Protein AF-A0A158QQL9-F1 (afdb_monomer)

Sequence (243 aa):
MLSELFSNLEIDETESNKERGQQCTPDNYSAEIHSVGWFLNKTLSIDRKADEDRELVSYKAAYFNYHEDYRKAVDEYTTLFLEYKHSRTHTVAAIDSLVRCALKIPDFPADKLFSYLHEYEQCALDYGDQLQYLSLKKDVYSKLCLPDASQIFIDTVCLLCASVDLPEHWLAFGQRPSLIVGENFHIGYMMRTALLLERHSKYAHGFVSRVLNRKLMDLRKRLAELGSLERVRLQICYLRFTD

Mean predicted aligned error: 11.56 Å

Foldseek 3Di:
DVVVVCPPPPPPCVVVPPPPPPDQDPVNDDDDDDDVCNLVPDDDDPPDDLVVVLVSLVVQLVVCLVVVVLVSSLVSLVCSQPVGDDDLVVNLVSLLSNLVSQLSPLPRDLVVNVVSLVVLVVSDDDPVSVLSSLVSLLSSLLNDDDPCSLVSNVVSLVVNCVSPVALVSLCSCVSRPPNDDDLVSVLVSLVSSLVRLVVVLVVDDDPVNVVSVVVNVVSVVVSVVSDVPVVSVVVVVVVVPPD

Nearest PDB structures (foldseek):
  5cwj-assembly1_A  TM=2.738E-01  e=4.420E-02  synthetic construct
  4fsc-assembly2_B  TM=3.508E-01  e=2.678E-01  Bacillus thuringiensis Bt407
  4d18-assembly2_J  TM=5.594E-01  e=3.559E+00  Homo sapiens
  3fp3-assembly1_A  TM=4.107E-01  e=2.697E+00  Saccharomyces cerevisiae
  8cmk-assembly1_B  TM=2.932E-01  e=5.149E+00  Homo sapiens

pLDDT: mean 83.04, std 16.39, range [35.59, 97.44]

Solvent-accessible surface area (backbone atoms only — not comparable to full-atom values): 14256 Å² total; per-residue (Å²): 124,71,66,72,75,55,67,78,67,65,79,72,70,79,66,67,80,53,82,74,71,81,78,79,46,78,93,74,60,72,83,85,86,70,61,91,69,58,71,71,78,57,70,84,52,94,88,54,58,70,67,60,49,49,50,51,36,52,52,47,16,51,50,27,47,74,68,68,39,38,68,63,13,33,53,32,29,46,48,49,59,73,75,46,93,61,57,66,70,53,46,49,53,37,47,52,53,29,52,62,39,41,70,72,42,92,83,55,62,65,69,58,52,50,53,49,52,52,58,42,58,76,62,43,84,49,74,66,45,46,52,53,49,41,54,50,51,31,57,53,30,44,73,50,92,50,93,61,24,63,57,55,24,50,54,36,37,51,50,43,36,74,76,49,81,43,42,70,40,40,52,45,70,73,66,27,87,85,63,88,71,58,69,70,55,59,51,47,36,54,49,53,24,44,55,43,35,54,56,52,33,76,76,40,62,74,70,59,20,55,54,37,50,51,55,41,51,55,50,51,51,55,47,51,76,77,34,71,69,71,66,58,58,58,52,58,56,56,69,68,72,76,122

Radius of gyration: 25.06 Å; Cα contacts (8 Å, |Δi|>4): 169; chains: 1; bounding box: 48×66×67 Å

Secondary structure (DSSP, 8-state):
--HHHHTT----GGGGGS---PPPPGGG-----PPTTGGGG-PPPTTS-HHHHHHHHHHHHHHHHHTT-HHHHHHHHHHHHHHS---HHHHHHHHHHHHHHHTTSTT--HHHHHHHHHHHHHH--SHHHHHHHHHHHHHHHHH---TTHHHHHHHHHHHHHHHS--HHHHHHGGG-TT----HHHHHHHHHHHHHHHHHHHHH--HHHHHHHHHHHHHHHHHHHHHS-THHHHHHHHHTTS--

Structure (mmCIF, N/CA/C/O backbone):
data_AF-A0A158QQL9-F1
#
_entry.id   AF-A0A158QQL9-F1
#
loop_
_atom_site.group_PDB
_atom_site.id
_atom_site.type_symbol
_atom_site.label_atom_id
_atom_site.label_alt_id
_atom_site.label_comp_id
_atom_site.label_asym_id
_atom_site.label_entity_id
_atom_site.label_seq_id
_atom_site.pdbx_PDB_ins_code
_atom_site.Cartn_x
_atom_site.Cartn_y
_atom_site.Cartn_z
_atom_site.occupancy
_atom_site.B_iso_or_equiv
_atom_site.auth_seq_id
_atom_site.auth_comp_id
_atom_site.auth_asym_id
_atom_site.auth_atom_id
_atom_site.pdbx_PDB_model_num
ATOM 1 N N . MET A 1 1 ? 12.122 49.729 -4.725 1.00 50.19 1 MET A N 1
ATOM 2 C CA . MET A 1 1 ? 12.692 48.638 -3.902 1.00 50.19 1 MET A CA 1
ATOM 3 C C . MET A 1 1 ? 12.230 47.236 -4.295 1.00 50.19 1 MET A C 1
ATOM 5 O O . MET A 1 1 ? 12.986 46.318 -4.043 1.00 50.19 1 MET A O 1
ATOM 9 N N . LEU A 1 2 ? 11.062 47.026 -4.927 1.00 47.31 2 LEU A N 1
ATOM 10 C CA . LEU A 1 2 ? 10.759 45.729 -5.571 1.00 47.31 2 LEU A CA 1
ATOM 11 C C . LEU A 1 2 ? 11.257 45.649 -7.026 1.00 47.31 2 LEU A C 1
ATOM 13 O O . LEU A 1 2 ? 11.510 44.562 -7.515 1.00 47.31 2 LEU A O 1
ATOM 17 N N . SER A 1 3 ? 11.453 46.785 -7.702 1.00 53.31 3 SER A N 1
ATOM 18 C CA . SER A 1 3 ? 11.931 46.849 -9.093 1.00 53.31 3 SER A CA 1
ATOM 19 C C . SER A 1 3 ? 13.379 46.375 -9.289 1.00 53.31 3 SER A C 1
ATOM 21 O O . SER A 1 3 ? 13.691 45.818 -10.331 1.00 53.31 3 SER A O 1
ATOM 23 N N . GLU A 1 4 ? 14.248 46.551 -8.289 1.00 53.84 4 GLU A N 1
ATOM 24 C CA . GLU A 1 4 ? 15.655 46.103 -8.325 1.00 53.84 4 GLU A CA 1
ATOM 25 C C . GLU A 1 4 ? 15.809 44.593 -8.080 1.00 53.84 4 GLU A C 1
ATOM 27 O O . GLU A 1 4 ? 16.823 44.002 -8.428 1.00 53.84 4 GLU A O 1
ATOM 32 N N . LEU A 1 5 ? 14.792 43.939 -7.506 1.00 54.59 5 LEU A N 1
ATOM 33 C CA . LEU A 1 5 ? 14.790 42.487 -7.297 1.00 54.59 5 LEU A CA 1
ATOM 34 C C . LEU A 1 5 ? 14.507 41.713 -8.594 1.00 54.59 5 LEU A C 1
ATOM 36 O O . LEU A 1 5 ? 14.888 40.552 -8.705 1.00 54.59 5 LEU A O 1
ATOM 40 N N . PHE A 1 6 ? 13.873 42.361 -9.578 1.00 57.50 6 PHE A N 1
ATOM 41 C CA . PHE A 1 6 ? 13.550 41.775 -10.882 1.00 57.50 6 PHE A CA 1
ATOM 42 C C . PHE A 1 6 ? 14.442 42.285 -12.022 1.00 57.50 6 PHE A C 1
ATOM 44 O O . PHE A 1 6 ? 14.357 41.755 -13.124 1.00 57.50 6 PHE A O 1
ATOM 51 N N . SER A 1 7 ? 15.320 43.266 -11.783 1.00 52.59 7 SER A N 1
ATOM 52 C CA . SER A 1 7 ? 16.216 43.803 -12.821 1.00 52.59 7 SER A CA 1
ATOM 53 C C . SER A 1 7 ? 17.317 42.830 -13.251 1.00 52.59 7 SER A C 1
ATOM 55 O O . SER A 1 7 ? 17.912 43.028 -14.298 1.00 52.59 7 SER A O 1
ATOM 57 N N . ASN A 1 8 ? 17.566 41.776 -12.467 1.00 51.19 8 ASN A N 1
ATOM 58 C CA . ASN A 1 8 ? 18.548 40.730 -12.779 1.00 51.19 8 ASN A CA 1
ATOM 59 C C . ASN A 1 8 ? 17.906 39.449 -13.337 1.00 51.19 8 ASN A C 1
ATOM 61 O O . ASN A 1 8 ? 18.587 38.441 -13.501 1.00 51.19 8 ASN A O 1
ATOM 65 N N . LEU A 1 9 ? 16.599 39.470 -13.614 1.00 49.41 9 LEU A N 1
ATOM 66 C CA . LEU A 1 9 ? 15.913 38.439 -14.393 1.00 49.41 9 LEU A CA 1
ATOM 67 C C . LEU A 1 9 ? 15.865 38.875 -15.862 1.00 49.41 9 LEU A C 1
ATOM 69 O O . LEU A 1 9 ? 14.806 38.900 -16.486 1.00 49.41 9 LEU A O 1
ATOM 73 N N . GLU A 1 10 ? 17.017 39.255 -16.412 1.00 52.44 10 GLU A N 1
ATOM 74 C CA . GLU A 1 10 ? 17.166 39.279 -17.861 1.00 52.44 10 GLU A CA 1
ATOM 75 C C . GLU A 1 10 ? 17.168 37.823 -18.322 1.00 52.44 10 GLU A C 1
ATOM 77 O O . GLU A 1 10 ? 18.015 37.019 -17.933 1.00 52.44 10 GLU A O 1
ATOM 82 N N . ILE A 1 11 ? 16.144 37.462 -19.094 1.00 56.59 11 ILE A N 1
ATOM 83 C CA . ILE A 1 11 ? 16.135 36.204 -19.828 1.00 56.59 11 ILE A CA 1
ATOM 84 C C . ILE A 1 11 ? 17.307 36.308 -20.795 1.00 56.59 11 ILE A C 1
ATOM 86 O O . ILE A 1 11 ? 17.265 37.106 -21.727 1.00 56.59 11 ILE A O 1
ATOM 90 N N . ASP A 1 12 ? 18.362 35.546 -20.531 1.00 46.94 12 ASP A N 1
ATOM 91 C CA . ASP A 1 12 ? 19.539 35.489 -21.381 1.00 46.94 12 ASP A CA 1
ATOM 92 C C . ASP A 1 12 ? 19.114 34.940 -22.757 1.00 46.94 12 ASP A C 1
ATOM 94 O O . ASP A 1 12 ? 18.943 33.736 -22.961 1.00 46.94 12 ASP A O 1
ATOM 98 N N . GLU A 1 13 ? 18.859 35.839 -23.713 1.00 51.34 13 GLU A N 1
ATOM 99 C CA . GLU A 1 13 ? 18.450 35.506 -25.085 1.00 51.34 13 GLU A CA 1
ATOM 100 C C . GLU A 1 13 ? 19.569 34.793 -25.876 1.00 51.34 13 GLU A C 1
ATOM 102 O O . GLU A 1 13 ? 19.410 34.480 -27.060 1.00 51.34 13 GLU A O 1
ATOM 107 N N . THR A 1 14 ? 20.699 34.477 -25.237 1.00 46.94 14 THR A N 1
ATOM 108 C CA . THR A 1 14 ? 21.795 33.701 -25.827 1.00 46.94 14 THR A CA 1
ATOM 109 C C . THR A 1 14 ? 21.489 32.202 -25.972 1.00 46.94 14 THR A C 1
ATOM 111 O O . THR A 1 14 ? 22.188 31.513 -26.717 1.00 46.94 14 THR A O 1
ATOM 114 N N . GLU A 1 15 ? 20.386 31.685 -25.410 1.00 46.47 15 GLU A N 1
ATOM 115 C CA . GLU A 1 15 ? 19.857 30.347 -25.753 1.00 46.47 15 GLU A CA 1
ATOM 116 C C . GLU A 1 15 ? 19.088 30.298 -27.097 1.00 46.47 15 GLU A C 1
ATOM 118 O O . GLU A 1 15 ? 18.515 29.268 -27.459 1.00 46.47 15 GLU A O 1
ATOM 123 N N . SER A 1 16 ? 19.087 31.379 -27.885 1.00 47.59 16 SER A N 1
ATOM 124 C CA . SER A 1 16 ? 18.408 31.457 -29.192 1.00 47.59 16 SER A CA 1
ATOM 125 C C . SER A 1 16 ? 19.010 30.584 -30.308 1.00 47.59 16 SER A C 1
ATOM 127 O O . SER A 1 16 ? 18.403 30.469 -31.370 1.00 47.59 16 SER A O 1
ATOM 129 N N . ASN A 1 17 ? 20.144 29.913 -30.073 1.00 47.78 17 ASN A N 1
ATOM 130 C CA . ASN A 1 17 ? 20.783 29.016 -31.050 1.00 47.78 17 ASN A CA 1
ATOM 131 C C . ASN A 1 17 ? 20.368 27.538 -30.949 1.00 47.78 17 ASN A C 1
ATOM 133 O O . ASN A 1 17 ? 20.849 26.716 -31.729 1.00 47.78 17 ASN A O 1
ATOM 137 N N . LYS A 1 18 ? 19.475 27.164 -30.027 1.00 52.19 18 LYS A N 1
ATOM 138 C CA . LYS A 1 18 ? 18.748 25.895 -30.165 1.00 52.19 18 LYS A CA 1
ATOM 139 C C . LYS A 1 18 ? 17.603 26.173 -31.128 1.00 52.19 18 LYS A C 1
ATOM 141 O O . LYS A 1 18 ? 16.783 27.034 -30.818 1.00 52.19 18 LYS A O 1
ATOM 146 N N . GLU A 1 19 ? 17.556 25.494 -32.277 1.00 54.12 19 GLU A N 1
ATOM 147 C CA . GLU A 1 19 ? 16.394 25.531 -33.174 1.00 54.12 19 GLU A CA 1
ATOM 148 C C . GLU A 1 19 ? 15.129 25.400 -32.319 1.00 54.12 19 GLU A C 1
ATOM 150 O O . GLU A 1 19 ? 14.846 24.339 -31.756 1.00 54.12 19 GLU A O 1
ATOM 155 N N . ARG A 1 20 ? 14.399 26.508 -32.134 1.00 55.31 20 ARG A N 1
ATOM 156 C CA . ARG A 1 20 ? 13.097 26.466 -31.477 1.00 55.31 20 ARG A CA 1
ATOM 157 C C . ARG A 1 20 ? 12.249 25.584 -32.373 1.00 55.31 20 ARG A C 1
ATOM 159 O O . ARG A 1 20 ? 11.923 25.996 -33.485 1.00 55.31 20 ARG A O 1
ATOM 166 N N . GLY A 1 21 ? 11.959 24.368 -31.908 1.00 58.62 21 GLY A N 1
ATOM 167 C CA . GLY A 1 21 ? 11.100 23.437 -32.627 1.00 58.62 21 GLY A CA 1
ATOM 168 C C . GLY A 1 21 ? 9.866 24.186 -33.120 1.00 58.62 21 GLY A C 1
ATOM 169 O O . GLY A 1 21 ? 9.279 24.967 -32.366 1.00 58.62 21 GLY A O 1
ATOM 170 N N . GLN A 1 22 ? 9.538 24.022 -34.403 1.00 68.31 22 GLN A N 1
ATOM 171 C CA . GLN A 1 22 ? 8.379 24.674 -35.004 1.00 68.31 22 GLN A CA 1
ATOM 172 C C . GLN A 1 22 ? 7.159 24.432 -34.114 1.00 68.31 22 GLN A C 1
ATOM 174 O O . GLN A 1 22 ? 6.793 23.288 -33.841 1.00 68.31 22 GLN A O 1
ATOM 179 N N . GLN A 1 23 ? 6.550 25.515 -33.630 1.00 68.50 23 GLN A N 1
ATOM 180 C CA . GLN A 1 23 ? 5.314 25.408 -32.871 1.00 68.50 23 GLN A CA 1
ATOM 181 C C . GLN A 1 23 ? 4.242 24.828 -33.794 1.00 68.50 23 GLN A C 1
ATOM 183 O O . GLN A 1 23 ? 3.933 25.395 -34.842 1.00 68.50 23 GLN A O 1
ATOM 188 N N . CYS A 1 24 ? 3.712 23.667 -33.414 1.00 74.44 24 CYS A N 1
ATOM 189 C CA . CYS A 1 24 ? 2.638 23.011 -34.140 1.00 74.44 24 CYS A CA 1
ATOM 190 C C . CYS A 1 24 ? 1.389 23.902 -34.091 1.00 74.44 24 CYS A C 1
ATOM 192 O O . CYS A 1 24 ? 0.902 24.234 -33.008 1.00 74.44 24 CYS A O 1
ATOM 194 N N . THR A 1 25 ? 0.887 24.326 -35.251 1.00 82.44 25 THR A N 1
ATOM 195 C CA . THR A 1 25 ? -0.413 24.998 -35.339 1.00 82.44 25 THR A CA 1
ATOM 196 C C . THR A 1 25 ? -1.526 23.955 -35.207 1.00 82.44 25 THR A C 1
ATOM 198 O O . THR A 1 25 ? -1.321 22.807 -35.605 1.00 82.44 25 THR A O 1
ATOM 201 N N . PRO A 1 26 ? -2.718 24.315 -34.693 1.00 76.25 26 PRO A N 1
ATOM 202 C CA . PRO A 1 26 ? -3.842 23.380 -34.606 1.00 76.25 26 PRO A CA 1
ATOM 203 C C . PRO A 1 26 ? -4.164 22.691 -35.940 1.00 76.25 26 PRO A C 1
ATOM 205 O O . PRO A 1 26 ? -4.468 21.504 -35.950 1.00 76.25 26 PRO A O 1
ATOM 208 N N . ASP A 1 27 ? -4.010 23.406 -37.058 1.00 82.56 27 ASP A N 1
ATOM 209 C CA . ASP A 1 27 ? -4.248 22.885 -38.411 1.00 82.56 27 ASP A CA 1
ATOM 210 C C . ASP A 1 27 ? -3.191 21.862 -38.869 1.00 82.56 27 ASP A C 1
ATOM 212 O O . ASP A 1 27 ? -3.466 21.024 -39.726 1.00 82.56 27 ASP A O 1
ATOM 216 N N . ASN A 1 28 ? -1.990 21.908 -38.283 1.00 79.88 28 ASN A N 1
ATOM 217 C CA . ASN A 1 28 ? -0.893 20.977 -38.557 1.00 79.88 28 ASN A CA 1
ATOM 218 C C . ASN A 1 28 ? -0.837 19.825 -37.538 1.00 79.88 28 ASN A C 1
ATOM 220 O O . ASN A 1 28 ? -0.017 18.916 -37.678 1.00 79.88 28 ASN A O 1
ATOM 224 N N . TYR A 1 29 ? -1.691 19.850 -36.511 1.00 77.81 29 TYR A N 1
ATOM 225 C CA . TYR A 1 29 ? -1.761 18.805 -35.502 1.00 77.81 29 TYR A CA 1
ATOM 226 C C . TYR A 1 29 ? -2.686 17.677 -35.963 1.00 77.81 29 TYR A C 1
ATOM 228 O O . TYR A 1 29 ? -3.908 17.812 -35.980 1.00 77.81 29 TYR A O 1
ATOM 236 N N . SER A 1 30 ? -2.102 16.521 -36.268 1.00 76.56 30 SER A N 1
ATOM 237 C CA . SER A 1 30 ? -2.836 15.260 -36.346 1.00 76.56 30 SER A CA 1
ATOM 238 C C . SER A 1 30 ? -2.455 14.409 -35.146 1.00 76.56 30 SER A C 1
ATOM 240 O O . SER A 1 30 ? -1.289 14.050 -34.989 1.00 76.56 30 SER A O 1
ATOM 242 N N . ALA A 1 31 ? -3.431 14.061 -34.307 1.00 74.25 31 ALA A N 1
ATOM 243 C CA . ALA A 1 31 ? -3.199 13.094 -33.244 1.00 74.25 31 ALA A CA 1
ATOM 244 C C . ALA A 1 31 ? -2.839 11.739 -33.868 1.00 74.25 31 ALA A C 1
ATOM 246 O O . ALA A 1 31 ? -3.563 11.232 -34.728 1.00 74.25 31 ALA A O 1
ATOM 247 N N . GLU A 1 32 ? -1.7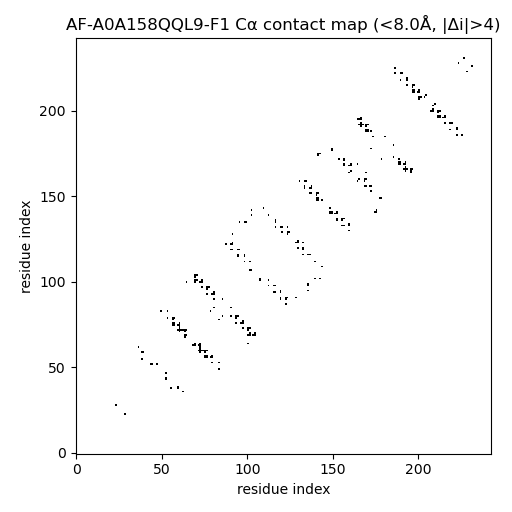35 11.136 -33.433 1.00 74.31 32 GLU A N 1
ATOM 248 C CA . GLU A 1 32 ? -1.465 9.744 -33.770 1.00 74.31 32 GLU A CA 1
ATOM 249 C C . GLU A 1 32 ? -2.487 8.859 -33.047 1.00 74.31 32 GLU A C 1
ATOM 251 O O . GLU A 1 32 ? -2.473 8.724 -31.820 1.00 74.31 32 GLU A O 1
ATOM 256 N N . ILE A 1 33 ? -3.413 8.279 -33.811 1.00 73.19 33 ILE A N 1
ATOM 257 C CA . ILE A 1 33 ? -4.415 7.360 -33.278 1.00 73.19 33 ILE A CA 1
ATOM 258 C C . ILE A 1 33 ? -3.777 5.981 -33.189 1.00 73.19 33 ILE A C 1
ATOM 260 O O . ILE A 1 33 ? -3.668 5.257 -34.178 1.00 73.19 33 ILE A O 1
ATOM 264 N N . HIS A 1 34 ? -3.371 5.614 -31.982 1.00 74.12 34 HIS A N 1
ATOM 265 C CA . HIS A 1 34 ? -2.864 4.282 -31.693 1.00 74.12 34 HIS A CA 1
ATOM 266 C C . HIS A 1 34 ? -3.966 3.377 -31.134 1.00 74.12 34 HIS A C 1
ATOM 268 O O . HIS A 1 34 ? -4.888 3.837 -30.457 1.00 74.12 34 HIS A O 1
ATOM 274 N N . SER A 1 35 ? -3.869 2.069 -31.383 1.00 79.75 35 SER A N 1
ATOM 275 C CA . SER A 1 35 ? -4.738 1.085 -30.730 1.00 79.75 35 SER A CA 1
ATOM 276 C C . SER A 1 35 ? -4.438 0.988 -29.227 1.00 79.75 35 SER A C 1
ATOM 278 O O . SER A 1 35 ? -3.339 1.301 -28.762 1.00 79.75 35 SER A O 1
ATOM 280 N N . VAL A 1 36 ? -5.412 0.532 -28.434 1.00 80.50 36 VAL A N 1
ATOM 281 C CA . VAL A 1 36 ? -5.185 0.255 -27.005 1.00 80.50 36 VAL A CA 1
ATOM 282 C C . VAL A 1 36 ? -4.047 -0.761 -26.864 1.00 80.50 36 VAL A C 1
ATOM 284 O O . VAL A 1 36 ? -4.050 -1.794 -27.530 1.00 80.50 36 VAL A O 1
ATOM 287 N N . GLY A 1 37 ? -3.058 -0.450 -26.021 1.00 79.88 37 GLY A N 1
ATOM 288 C CA . GLY A 1 37 ? -1.893 -1.314 -25.807 1.00 79.88 37 GLY A CA 1
ATOM 289 C C . GLY A 1 37 ? -0.862 -1.309 -26.945 1.00 79.88 37 GLY A C 1
ATOM 290 O O . GLY A 1 37 ? 0.017 -2.166 -26.959 1.00 79.88 37 GLY A O 1
ATOM 291 N N . TRP A 1 38 ? -0.911 -0.355 -27.884 1.00 83.06 38 TRP A N 1
ATOM 292 C CA . TRP A 1 38 ? 0.057 -0.242 -28.992 1.00 83.06 38 TRP A CA 1
ATOM 293 C C . TRP A 1 38 ? 1.533 -0.289 -28.553 1.00 83.06 38 TRP A C 1
ATOM 295 O O . TRP A 1 38 ? 2.392 -0.805 -29.268 1.00 83.06 38 TRP A O 1
ATOM 305 N N . PHE A 1 39 ? 1.832 0.225 -27.359 1.00 85.31 39 PHE A N 1
ATOM 306 C CA . PHE A 1 39 ? 3.175 0.300 -26.788 1.00 85.31 39 PHE A CA 1
ATOM 307 C C . PHE A 1 39 ? 3.684 -1.036 -26.222 1.00 85.31 39 PHE A C 1
ATOM 309 O O . PHE A 1 39 ? 4.882 -1.169 -25.979 1.00 85.31 39 PHE A O 1
ATOM 316 N N . LEU A 1 40 ? 2.824 -2.045 -26.042 1.00 84.88 40 LEU A N 1
ATOM 317 C CA . LEU A 1 40 ? 3.227 -3.359 -25.523 1.00 84.88 40 LEU A CA 1
ATOM 318 C C . LEU A 1 40 ? 4.226 -4.050 -26.460 1.00 84.88 40 LEU A C 1
ATOM 320 O O . LEU A 1 40 ? 5.218 -4.613 -26.005 1.00 84.88 40 LEU A O 1
ATOM 324 N N . ASN A 1 41 ? 4.000 -3.920 -27.770 1.00 79.56 41 ASN A N 1
ATOM 325 C CA . ASN A 1 41 ? 4.826 -4.529 -28.813 1.00 79.56 41 ASN A CA 1
ATOM 326 C C . ASN A 1 41 ? 6.042 -3.677 -29.200 1.00 79.56 41 ASN A C 1
ATOM 328 O O . ASN A 1 41 ? 6.820 -4.081 -30.062 1.00 79.56 41 ASN A O 1
ATOM 332 N N . LYS A 1 42 ? 6.218 -2.490 -28.601 1.00 78.06 42 LYS A N 1
ATOM 333 C CA . LYS A 1 42 ? 7.425 -1.696 -28.831 1.00 78.06 42 LYS A CA 1
ATOM 334 C C . LYS A 1 42 ? 8.610 -2.397 -28.175 1.00 78.06 42 LYS A C 1
ATOM 336 O O . LYS A 1 42 ? 8.680 -2.507 -26.947 1.00 78.06 42 LYS A O 1
ATOM 341 N N . THR A 1 43 ? 9.537 -2.843 -29.015 1.00 66.69 43 THR A N 1
ATOM 342 C CA . THR A 1 43 ? 10.855 -3.317 -28.602 1.00 66.69 43 THR A CA 1
ATOM 343 C C . THR A 1 43 ? 11.655 -2.150 -28.031 1.00 66.69 43 THR A C 1
ATOM 345 O O . THR A 1 43 ? 11.574 -1.024 -28.538 1.00 66.69 43 THR A O 1
ATOM 348 N N . LEU A 1 44 ? 12.404 -2.425 -26.964 1.00 65.94 44 LEU A N 1
ATOM 349 C CA . LEU A 1 44 ? 13.425 -1.521 -26.444 1.00 65.94 44 LEU A CA 1
ATOM 350 C C . LEU A 1 44 ? 14.473 -1.366 -27.552 1.00 65.94 44 LEU A C 1
ATOM 352 O O . LEU A 1 44 ? 14.951 -2.360 -28.101 1.00 65.94 44 LEU A O 1
ATOM 356 N N . SER A 1 45 ? 14.709 -0.134 -27.987 1.00 58.09 45 SER A N 1
ATOM 357 C CA . SER A 1 45 ? 15.548 0.148 -29.153 1.00 58.09 45 SER A CA 1
ATOM 358 C C . SER A 1 45 ? 16.931 0.550 -28.668 1.00 58.09 45 SER A C 1
ATOM 360 O O . SER A 1 45 ? 17.032 1.404 -27.797 1.00 58.09 45 SER A O 1
ATOM 362 N N . ILE A 1 46 ? 17.982 0.017 -29.295 1.00 58.22 46 ILE A N 1
ATOM 363 C CA . ILE A 1 46 ? 19.385 0.347 -28.984 1.00 58.22 46 ILE A CA 1
ATOM 364 C C . ILE A 1 46 ? 19.649 1.866 -29.085 1.00 58.22 46 ILE A C 1
ATOM 366 O O . ILE A 1 46 ? 20.493 2.389 -28.364 1.00 58.22 46 ILE A O 1
ATOM 370 N N . ASP A 1 47 ? 18.878 2.577 -29.915 1.00 59.78 47 ASP A N 1
ATOM 371 C CA . ASP A 1 47 ? 19.019 4.019 -30.154 1.00 59.78 47 ASP A CA 1
ATOM 372 C C . ASP A 1 47 ? 18.178 4.908 -29.213 1.00 59.78 47 ASP A C 1
ATOM 374 O O . ASP A 1 47 ? 18.217 6.136 -29.332 1.00 59.78 47 ASP A O 1
ATOM 378 N N . ARG A 1 48 ? 17.390 4.336 -28.287 1.00 61.59 48 ARG A N 1
ATOM 379 C CA . ARG A 1 48 ? 16.586 5.134 -27.344 1.00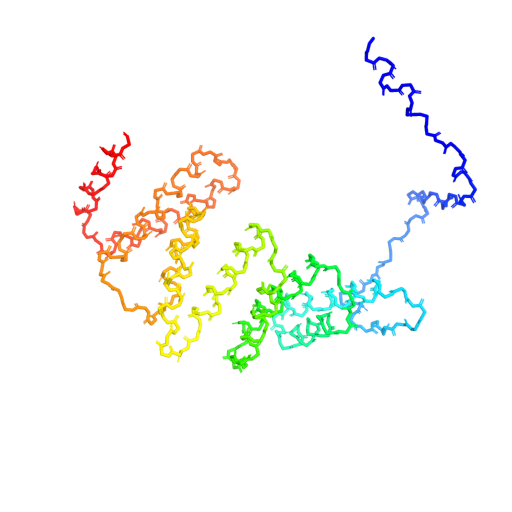 61.59 48 ARG A CA 1
ATOM 380 C C . ARG A 1 48 ? 17.397 5.547 -26.127 1.00 61.59 48 ARG A C 1
ATOM 382 O O . ARG A 1 48 ? 18.287 4.841 -25.660 1.00 61.59 48 ARG A O 1
ATOM 389 N N . LYS A 1 49 ? 17.051 6.708 -25.568 1.00 70.38 49 LYS A N 1
ATOM 390 C CA . LYS A 1 49 ? 17.594 7.127 -24.274 1.00 70.38 49 LYS A CA 1
ATOM 391 C C . LYS A 1 49 ? 17.085 6.165 -23.202 1.00 70.38 49 LYS A C 1
ATOM 393 O O . LYS A 1 49 ? 15.894 5.874 -23.158 1.00 70.38 49 LYS A O 1
ATOM 398 N N . ALA A 1 50 ? 17.966 5.741 -22.298 1.00 74.62 50 ALA A N 1
ATOM 399 C CA . ALA A 1 50 ? 17.627 4.824 -21.206 1.00 74.62 50 ALA A CA 1
ATOM 400 C C . ALA A 1 50 ? 16.407 5.277 -20.371 1.00 74.62 50 ALA A C 1
ATOM 402 O O . ALA A 1 50 ? 15.677 4.441 -19.846 1.00 74.62 50 ALA A O 1
ATOM 403 N N . ASP A 1 51 ? 16.161 6.590 -20.277 1.00 77.06 51 ASP A N 1
ATOM 404 C CA . ASP A 1 51 ? 14.980 7.147 -19.609 1.00 77.06 51 ASP A CA 1
ATOM 405 C C . ASP A 1 51 ? 13.661 6.843 -20.348 1.00 77.06 51 ASP A C 1
ATOM 407 O O . ASP A 1 51 ? 12.670 6.523 -19.697 1.00 77.06 51 ASP A O 1
ATOM 411 N N . GLU A 1 52 ? 13.640 6.881 -21.686 1.00 81.62 52 GLU A N 1
ATOM 412 C CA . GLU A 1 52 ? 12.443 6.574 -22.492 1.00 81.62 52 GLU A CA 1
ATOM 413 C C . GLU A 1 52 ? 12.072 5.093 -22.391 1.00 81.62 52 GLU A C 1
ATOM 415 O O . GLU A 1 52 ? 10.900 4.727 -22.290 1.00 81.62 52 GLU A O 1
ATOM 420 N N . ASP A 1 53 ? 13.086 4.232 -22.381 1.00 84.62 53 ASP A N 1
ATOM 421 C CA . ASP A 1 53 ? 12.911 2.797 -22.197 1.00 84.62 53 ASP A CA 1
ATOM 422 C C . ASP A 1 53 ? 12.424 2.472 -20.776 1.00 84.62 53 ASP A C 1
ATOM 424 O O . ASP A 1 53 ? 11.508 1.664 -20.612 1.00 84.62 53 ASP A O 1
ATOM 428 N N . ARG A 1 54 ? 12.938 3.171 -19.753 1.00 86.81 54 ARG A N 1
ATOM 429 C CA . ARG A 1 54 ? 12.447 3.065 -18.369 1.00 86.81 54 ARG A CA 1
ATOM 430 C C . ARG A 1 54 ? 10.969 3.447 -18.262 1.00 86.81 54 ARG A C 1
ATOM 432 O O . ARG A 1 54 ? 10.191 2.746 -17.614 1.00 86.81 54 ARG A O 1
ATOM 439 N N . GLU A 1 55 ? 10.570 4.555 -18.882 1.00 88.00 55 GLU A N 1
ATOM 440 C CA . GLU A 1 55 ? 9.169 4.985 -18.911 1.00 88.00 55 GLU A CA 1
ATOM 441 C C . GLU A 1 55 ? 8.284 3.966 -19.628 1.00 88.00 55 GLU A C 1
ATOM 443 O O . GLU A 1 55 ? 7.215 3.620 -19.125 1.00 88.00 55 GLU A O 1
ATOM 448 N N . LEU A 1 56 ? 8.744 3.423 -20.758 1.00 89.69 56 LEU A N 1
ATOM 449 C CA . LEU A 1 56 ? 8.014 2.395 -21.492 1.00 89.69 56 LEU A CA 1
ATOM 450 C C . LEU A 1 56 ? 7.755 1.150 -20.631 1.00 89.69 56 LEU A C 1
ATOM 452 O O . LEU A 1 56 ? 6.624 0.663 -20.611 1.00 89.69 56 LEU A O 1
ATOM 456 N N . VAL A 1 57 ? 8.762 0.656 -19.906 1.00 91.38 57 VAL A N 1
ATOM 457 C CA . VAL A 1 57 ? 8.610 -0.482 -18.979 1.00 91.38 57 VAL A CA 1
ATOM 458 C C . VAL A 1 57 ? 7.632 -0.140 -17.852 1.00 91.38 57 VAL A C 1
ATOM 460 O O . VAL A 1 57 ? 6.729 -0.923 -17.559 1.00 91.38 57 VAL A O 1
ATOM 463 N N . SER A 1 58 ? 7.727 1.062 -17.275 1.00 91.44 58 SER A N 1
ATOM 464 C CA . SER A 1 58 ? 6.776 1.536 -16.259 1.00 91.44 58 SER A CA 1
ATOM 465 C C . SER A 1 58 ? 5.327 1.529 -16.773 1.00 91.44 58 SER A C 1
ATOM 467 O O . SER A 1 58 ? 4.422 1.033 -16.094 1.00 91.44 58 SER A O 1
ATOM 469 N N . TYR A 1 59 ? 5.097 1.989 -18.008 1.00 91.81 59 TYR A N 1
ATOM 470 C CA . TYR A 1 59 ? 3.773 1.955 -18.635 1.00 91.81 59 TYR A CA 1
ATOM 471 C C . TYR A 1 59 ? 3.284 0.532 -18.916 1.00 91.81 59 TYR A C 1
ATOM 473 O O . TYR A 1 59 ? 2.104 0.250 -18.698 1.00 91.81 59 TYR A O 1
ATOM 481 N N . LYS A 1 60 ? 4.160 -0.381 -19.359 1.00 93.44 60 LYS A N 1
ATOM 482 C CA . LYS A 1 60 ? 3.826 -1.808 -19.529 1.00 93.44 60 LYS A CA 1
ATOM 483 C C . LYS A 1 60 ? 3.399 -2.436 -18.202 1.00 93.44 60 LYS A C 1
ATOM 485 O O . LYS A 1 60 ? 2.328 -3.040 -18.135 1.00 93.44 60 LYS A O 1
ATOM 490 N N . ALA A 1 61 ? 4.169 -2.219 -17.138 1.00 95.12 61 ALA A N 1
ATOM 491 C CA . ALA A 1 61 ? 3.858 -2.725 -15.804 1.00 95.12 61 ALA A CA 1
ATOM 492 C C . ALA A 1 61 ? 2.509 -2.195 -15.286 1.00 95.12 61 ALA A C 1
ATOM 494 O O . ALA A 1 61 ? 1.652 -2.968 -14.847 1.00 95.12 61 ALA A O 1
ATOM 495 N N . ALA A 1 62 ? 2.278 -0.882 -15.402 1.00 94.44 62 ALA A N 1
ATOM 496 C CA . ALA A 1 62 ? 1.025 -0.248 -14.998 1.00 94.44 62 ALA A CA 1
ATOM 497 C C . ALA A 1 62 ? -0.177 -0.761 -15.808 1.00 94.44 62 ALA A C 1
ATOM 499 O O . ALA A 1 62 ? -1.245 -0.996 -15.240 1.00 94.44 62 ALA A O 1
ATOM 500 N N . TYR A 1 63 ? 0.001 -0.981 -17.113 1.00 95.12 63 TYR A N 1
ATOM 501 C CA . TYR A 1 63 ? -1.027 -1.544 -17.986 1.00 95.12 63 TYR A CA 1
ATOM 502 C C . TYR A 1 63 ? -1.428 -2.955 -17.551 1.00 95.12 63 TYR A C 1
ATOM 504 O O . TYR A 1 63 ? -2.612 -3.219 -17.344 1.00 95.12 63 TYR A O 1
ATOM 512 N N . PHE A 1 64 ? -0.460 -3.854 -17.353 1.00 96.12 64 PHE A N 1
ATOM 513 C CA . PHE A 1 64 ? -0.755 -5.213 -16.894 1.00 96.12 64 PHE A CA 1
ATOM 514 C C . PHE A 1 64 ? -1.404 -5.221 -15.503 1.00 96.12 64 PHE A C 1
ATOM 516 O O . PHE A 1 64 ? -2.358 -5.963 -15.287 1.00 96.12 64 PHE A O 1
ATOM 523 N N . ASN A 1 65 ? -0.969 -4.347 -14.587 1.00 95.44 65 ASN A N 1
ATOM 524 C CA . ASN A 1 65 ? -1.567 -4.215 -13.254 1.00 95.44 65 ASN A CA 1
ATOM 525 C C . ASN A 1 65 ? -3.023 -3.721 -13.320 1.00 95.44 65 ASN A C 1
ATOM 527 O O . ASN A 1 65 ? -3.874 -4.215 -12.581 1.00 95.44 65 ASN A O 1
ATOM 531 N N . TYR A 1 66 ? -3.324 -2.773 -14.215 1.00 94.81 66 TYR A N 1
ATOM 532 C CA . TYR A 1 66 ? -4.686 -2.281 -14.444 1.00 94.81 66 TYR A CA 1
ATOM 533 C C . TYR A 1 66 ? -5.608 -3.368 -15.012 1.00 94.81 66 TYR A C 1
ATOM 535 O O . TYR A 1 66 ? -6.769 -3.453 -14.624 1.00 94.81 66 TYR A O 1
ATOM 543 N N . HIS A 1 67 ? -5.080 -4.223 -15.888 1.00 95.25 67 HIS A N 1
ATOM 544 C CA . HIS A 1 67 ? -5.798 -5.352 -16.485 1.00 95.25 67 HIS A CA 1
ATOM 545 C C . HIS A 1 67 ? -5.740 -6.645 -15.654 1.00 95.25 67 HIS A C 1
ATOM 547 O O . HIS A 1 67 ? -6.080 -7.710 -16.164 1.00 95.25 67 HIS A O 1
ATOM 553 N N . GLU A 1 68 ? -5.327 -6.555 -14.387 1.00 96.19 68 GLU A N 1
ATOM 554 C CA . GLU A 1 68 ? -5.263 -7.668 -13.430 1.00 96.19 68 GLU A CA 1
ATOM 555 C C . GLU A 1 68 ? -4.325 -8.827 -13.830 1.00 96.19 68 GLU A C 1
ATOM 557 O O . GLU A 1 68 ? -4.329 -9.887 -13.201 1.00 96.19 68 GLU A O 1
ATOM 562 N N . ASP A 1 69 ? -3.447 -8.625 -14.817 1.00 96.62 69 ASP A N 1
ATOM 563 C CA . ASP A 1 69 ? -2.377 -9.564 -15.172 1.00 96.62 69 ASP A CA 1
ATOM 564 C C . ASP A 1 69 ? -1.159 -9.323 -14.265 1.00 96.62 69 ASP A C 1
ATOM 566 O O . ASP A 1 69 ? -0.099 -8.839 -14.674 1.00 96.62 69 ASP A O 1
ATOM 570 N N . TYR A 1 70 ? -1.339 -9.606 -12.972 1.00 97.44 70 TYR A N 1
ATOM 571 C CA . TYR A 1 70 ? -0.372 -9.240 -11.935 1.00 97.44 70 TYR A CA 1
ATOM 572 C C . TYR A 1 70 ? 0.985 -9.919 -12.099 1.00 97.44 70 TYR A C 1
ATOM 574 O O . TYR A 1 70 ? 1.992 -9.338 -11.706 1.00 97.44 70 TYR A O 1
ATOM 582 N N . ARG A 1 71 ? 1.038 -11.126 -12.679 1.00 96.88 71 ARG A N 1
ATOM 583 C CA . ARG A 1 71 ? 2.309 -11.833 -12.892 1.00 96.88 71 ARG A CA 1
ATOM 584 C C . ARG A 1 71 ? 3.177 -11.086 -13.901 1.00 96.88 71 ARG A C 1
ATOM 586 O O . ARG A 1 71 ? 4.297 -10.730 -13.558 1.00 96.88 71 ARG A O 1
ATOM 593 N N . LYS A 1 72 ? 2.624 -10.736 -15.069 1.00 95.94 72 LYS A N 1
ATOM 594 C CA . LYS A 1 72 ? 3.355 -9.925 -16.055 1.00 95.94 72 LYS A CA 1
ATOM 595 C C . LYS A 1 72 ? 3.690 -8.537 -15.528 1.00 95.94 72 LYS A C 1
ATOM 597 O O . LYS A 1 72 ? 4.773 -8.031 -15.785 1.00 95.94 72 LYS A O 1
ATOM 602 N N . ALA A 1 73 ? 2.782 -7.925 -14.768 1.00 97.12 73 ALA A N 1
ATOM 603 C CA . ALA A 1 73 ? 3.056 -6.638 -14.141 1.00 97.12 73 ALA A CA 1
ATOM 604 C C . ALA A 1 73 ? 4.258 -6.711 -13.187 1.00 97.12 73 ALA A C 1
ATOM 606 O O . ALA A 1 73 ? 5.107 -5.826 -13.207 1.00 97.12 73 ALA A O 1
ATOM 607 N N . VAL A 1 74 ? 4.348 -7.767 -12.373 1.00 97.00 74 VAL A N 1
ATOM 608 C CA . VAL A 1 74 ? 5.492 -7.998 -11.483 1.00 97.00 74 VAL A CA 1
ATOM 609 C C . VAL A 1 74 ? 6.774 -8.246 -12.268 1.00 97.00 74 VAL A C 1
ATOM 611 O O . VAL A 1 74 ? 7.807 -7.715 -11.867 1.00 97.00 74 VAL A O 1
ATOM 614 N N . ASP A 1 75 ? 6.726 -8.994 -13.370 1.00 95.75 75 ASP A N 1
ATOM 615 C CA . ASP A 1 75 ? 7.897 -9.205 -14.229 1.00 95.75 75 ASP A CA 1
ATOM 616 C C . ASP A 1 75 ? 8.423 -7.860 -14.761 1.00 95.75 75 ASP A C 1
ATOM 618 O O . ASP A 1 75 ? 9.590 -7.531 -14.554 1.00 95.75 75 ASP A O 1
ATOM 622 N N . GLU A 1 76 ? 7.546 -7.019 -15.317 1.00 95.38 76 GLU A N 1
ATOM 623 C CA .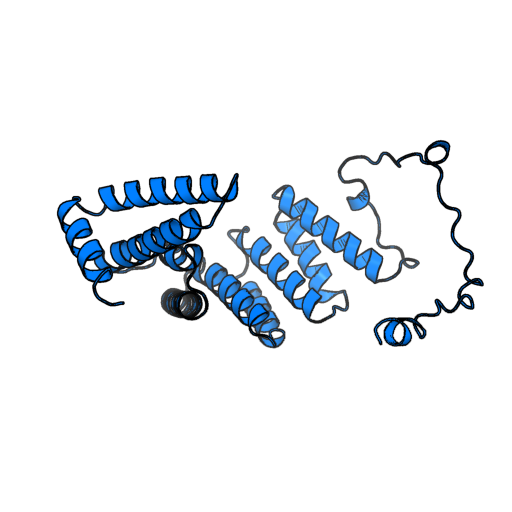 GLU A 1 76 ? 7.910 -5.685 -15.820 1.00 95.38 76 GLU A CA 1
ATOM 624 C C . GLU A 1 76 ? 8.393 -4.745 -14.698 1.00 95.38 76 GLU A C 1
ATOM 626 O O . GLU A 1 76 ? 9.384 -4.039 -14.868 1.00 95.38 76 GLU A O 1
ATOM 631 N N . TYR A 1 77 ? 7.760 -4.747 -13.516 1.00 95.75 77 TYR A N 1
ATOM 632 C CA . TYR A 1 77 ? 8.247 -3.971 -12.364 1.00 95.75 77 TYR A CA 1
ATOM 633 C C . TYR A 1 77 ? 9.595 -4.481 -11.837 1.00 95.75 77 TYR A C 1
ATOM 635 O O . TYR A 1 77 ? 10.399 -3.692 -11.341 1.00 95.75 77 TYR A O 1
ATOM 643 N N . THR A 1 78 ? 9.861 -5.783 -11.941 1.00 94.19 78 THR A N 1
ATOM 644 C CA . THR A 1 78 ? 11.145 -6.377 -11.549 1.00 94.19 78 THR A CA 1
ATOM 645 C C . THR A 1 78 ? 12.239 -5.956 -12.524 1.00 94.19 78 THR A C 1
ATOM 647 O O . THR A 1 78 ? 13.295 -5.508 -12.081 1.00 94.19 78 THR A O 1
ATOM 650 N N . THR A 1 79 ? 11.972 -6.016 -13.832 1.00 91.69 79 THR A N 1
ATOM 651 C CA . THR A 1 79 ? 12.856 -5.471 -14.872 1.00 91.69 79 THR A CA 1
ATOM 652 C C . THR A 1 79 ? 13.105 -3.986 -14.644 1.00 91.69 79 THR A C 1
ATOM 654 O O . THR A 1 79 ? 14.258 -3.557 -14.625 1.00 91.69 79 THR A O 1
ATOM 657 N N . LEU A 1 80 ? 12.050 -3.210 -14.367 1.00 91.50 80 LEU A N 1
ATOM 658 C CA . LEU A 1 80 ? 12.172 -1.794 -14.035 1.00 91.50 80 LEU A CA 1
ATOM 659 C C . LEU A 1 80 ? 13.144 -1.597 -12.873 1.00 91.50 80 LEU A C 1
ATOM 661 O O . LEU A 1 80 ? 14.059 -0.796 -12.995 1.00 91.50 80 LEU A O 1
ATOM 665 N N . PHE A 1 81 ? 12.967 -2.329 -11.773 1.00 89.94 81 PHE A N 1
ATOM 666 C CA . PHE A 1 81 ? 13.779 -2.199 -10.565 1.00 89.94 81 PHE A CA 1
ATOM 667 C C . PHE A 1 81 ? 15.245 -2.625 -10.756 1.00 89.94 81 PHE A C 1
ATOM 669 O O . PHE A 1 81 ? 16.133 -1.930 -10.267 1.00 89.94 81 PHE A O 1
ATOM 676 N N . LEU A 1 82 ? 15.505 -3.733 -11.457 1.00 88.25 82 LEU A N 1
ATOM 677 C CA . LEU A 1 82 ? 16.840 -4.342 -11.542 1.00 88.25 82 LEU A CA 1
ATOM 678 C C . LEU A 1 82 ? 17.695 -3.829 -12.706 1.00 88.25 82 LEU A C 1
ATOM 680 O O . LEU A 1 82 ? 18.911 -3.721 -12.561 1.00 88.25 82 LEU A O 1
ATOM 684 N N . GLU A 1 83 ? 17.094 -3.549 -13.863 1.00 84.75 83 GLU A N 1
ATOM 685 C CA . GLU A 1 83 ? 17.846 -3.290 -15.103 1.00 84.75 83 GLU A CA 1
ATOM 686 C C . GLU A 1 83 ? 18.111 -1.802 -15.350 1.00 84.75 83 GLU A C 1
ATOM 688 O O . GLU A 1 83 ? 18.998 -1.444 -16.127 1.00 84.75 83 GLU A O 1
ATOM 693 N N . TYR A 1 84 ? 17.385 -0.917 -14.665 1.00 83.69 84 TYR A N 1
ATOM 694 C CA . TYR A 1 84 ? 17.488 0.523 -14.870 1.00 83.69 84 TYR A CA 1
ATOM 695 C C . TYR A 1 84 ? 18.129 1.221 -13.677 1.00 83.69 84 TYR A C 1
ATOM 697 O O . TYR A 1 84 ? 17.836 0.944 -12.515 1.00 83.69 84 TYR A O 1
ATOM 705 N N . LYS A 1 85 ? 18.982 2.207 -13.971 1.00 79.75 85 LYS A N 1
ATOM 706 C CA . LYS A 1 85 ? 19.490 3.112 -12.945 1.00 79.75 85 LYS A CA 1
ATOM 707 C C . LYS A 1 85 ? 18.384 4.080 -12.536 1.00 79.75 85 LYS A C 1
ATOM 709 O O . LYS A 1 85 ? 17.840 4.818 -13.360 1.00 79.75 85 LYS A O 1
ATOM 714 N N . HIS A 1 86 ? 18.123 4.128 -11.239 1.00 79.06 86 HIS A N 1
ATOM 715 C CA . HIS A 1 86 ? 17.131 5.015 -10.650 1.00 79.06 86 HIS A CA 1
ATOM 716 C C . HIS A 1 86 ? 17.800 6.109 -9.833 1.00 79.06 86 HIS A C 1
ATOM 718 O O . HIS A 1 86 ? 18.846 5.903 -9.211 1.00 79.06 86 HIS A O 1
ATOM 724 N N . SER A 1 87 ? 17.174 7.285 -9.799 1.00 84.19 87 SER A N 1
ATOM 725 C CA . SER A 1 87 ? 17.361 8.140 -8.630 1.00 84.19 87 SER A CA 1
ATOM 726 C C . SER A 1 87 ? 16.683 7.466 -7.440 1.00 84.19 87 SER A C 1
ATOM 728 O O . SER A 1 87 ? 15.716 6.729 -7.608 1.00 84.19 87 SER A O 1
ATOM 730 N N . ARG A 1 88 ? 17.143 7.763 -6.228 1.00 84.81 88 ARG A N 1
ATOM 731 C CA . ARG A 1 88 ? 16.580 7.218 -4.986 1.00 84.81 88 ARG A CA 1
ATOM 732 C C . ARG A 1 88 ? 15.044 7.250 -4.935 1.00 84.81 88 ARG A C 1
ATOM 734 O O . ARG A 1 88 ? 14.422 6.249 -4.609 1.00 84.81 88 ARG A O 1
ATOM 741 N N . THR A 1 89 ? 14.435 8.382 -5.294 1.00 84.31 89 THR A N 1
ATOM 742 C CA . THR A 1 89 ? 12.972 8.548 -5.301 1.00 84.31 89 THR A CA 1
ATOM 743 C C . THR A 1 89 ? 12.287 7.605 -6.293 1.00 84.31 89 THR A C 1
ATOM 745 O O . THR A 1 89 ? 11.246 7.035 -5.977 1.00 84.31 89 THR A O 1
ATOM 748 N N . HIS A 1 90 ? 12.880 7.392 -7.471 1.00 85.75 90 HIS A N 1
ATOM 749 C CA . HIS A 1 90 ? 12.366 6.418 -8.433 1.00 85.75 90 HIS A CA 1
ATOM 750 C C . HIS A 1 90 ? 12.551 4.980 -7.939 1.00 85.75 90 HIS A C 1
ATOM 752 O O . HIS A 1 90 ? 11.646 4.174 -8.129 1.00 85.75 90 HIS A O 1
ATOM 758 N N . THR A 1 91 ? 13.658 4.670 -7.253 1.00 88.56 91 THR A N 1
ATOM 759 C CA . THR A 1 91 ? 13.875 3.354 -6.631 1.00 88.56 91 THR A CA 1
ATOM 760 C C . THR A 1 91 ? 12.762 3.042 -5.639 1.00 88.56 91 THR A C 1
ATOM 762 O O . THR A 1 91 ? 12.112 2.007 -5.741 1.00 88.56 91 THR A O 1
ATOM 765 N N . VAL A 1 92 ? 12.496 3.972 -4.721 1.00 90.94 92 VAL A N 1
ATOM 766 C CA . VAL A 1 92 ? 11.442 3.855 -3.708 1.00 90.94 92 VAL A CA 1
ATOM 767 C C . VAL A 1 92 ? 10.069 3.626 -4.356 1.00 90.94 92 VAL A C 1
ATOM 769 O O . VAL A 1 92 ? 9.359 2.688 -3.992 1.00 90.94 92 VAL A O 1
ATOM 772 N N . ALA A 1 93 ? 9.722 4.413 -5.379 1.00 91.06 93 ALA A N 1
ATOM 773 C CA . ALA A 1 93 ? 8.455 4.274 -6.098 1.00 91.06 93 ALA A CA 1
ATOM 774 C C . ALA A 1 93 ? 8.334 2.950 -6.882 1.00 91.06 93 ALA A C 1
ATOM 776 O O . ALA A 1 93 ? 7.251 2.356 -6.939 1.00 91.06 93 ALA A O 1
ATOM 777 N N . ALA A 1 94 ? 9.433 2.474 -7.477 1.00 92.69 94 ALA A N 1
ATOM 778 C CA . ALA A 1 94 ? 9.478 1.202 -8.191 1.00 92.69 94 ALA A CA 1
ATOM 779 C C . ALA A 1 94 ? 9.284 0.021 -7.230 1.00 92.69 94 ALA A C 1
ATOM 781 O O . ALA A 1 94 ? 8.462 -0.852 -7.508 1.00 92.69 94 ALA A O 1
ATOM 782 N N . ILE A 1 95 ? 9.967 0.027 -6.076 1.00 94.69 95 ILE A N 1
ATOM 783 C CA . ILE A 1 95 ? 9.803 -1.012 -5.052 1.00 94.69 95 ILE A CA 1
ATOM 784 C C . ILE A 1 95 ? 8.378 -0.995 -4.479 1.00 94.69 95 ILE A C 1
ATOM 786 O O . ILE A 1 95 ? 7.771 -2.060 -4.364 1.00 94.69 95 ILE A O 1
ATOM 790 N N . ASP A 1 96 ? 7.811 0.179 -4.160 1.00 94.75 96 ASP A N 1
ATOM 791 C CA . ASP A 1 96 ? 6.421 0.280 -3.674 1.00 94.75 96 ASP A CA 1
ATOM 792 C C . ASP A 1 96 ? 5.443 -0.358 -4.672 1.00 94.75 96 ASP A C 1
ATOM 794 O O . ASP A 1 96 ? 4.648 -1.228 -4.306 1.00 94.75 96 ASP A O 1
ATOM 798 N N . SER A 1 97 ? 5.560 0.005 -5.953 1.00 95.38 97 SER A N 1
ATOM 799 C CA . SER A 1 97 ? 4.706 -0.524 -7.022 1.00 95.38 97 SER A CA 1
ATOM 800 C C . SER A 1 97 ? 4.862 -2.037 -7.189 1.00 95.38 97 SER A C 1
ATOM 802 O O . SER A 1 97 ? 3.862 -2.757 -7.277 1.00 95.38 97 SER A O 1
ATOM 804 N N . LEU A 1 98 ? 6.106 -2.528 -7.169 1.00 96.56 98 LEU A N 1
ATOM 805 C CA . LEU A 1 98 ? 6.444 -3.946 -7.265 1.00 96.56 98 LEU A CA 1
ATOM 806 C C . LEU A 1 98 ? 5.818 -4.749 -6.122 1.00 96.56 98 LEU A C 1
ATOM 808 O O . LEU A 1 98 ? 5.091 -5.711 -6.371 1.00 96.56 98 LEU A O 1
ATOM 812 N N . VAL A 1 99 ? 6.049 -4.340 -4.872 1.00 96.88 99 VAL A N 1
ATOM 813 C CA . VAL A 1 99 ? 5.549 -5.051 -3.685 1.00 96.88 99 VAL A CA 1
ATOM 814 C C . VAL A 1 99 ? 4.023 -5.009 -3.632 1.00 96.88 99 VAL A C 1
ATOM 816 O O . VAL A 1 99 ? 3.392 -6.042 -3.401 1.00 96.88 99 VAL A O 1
ATOM 819 N N . ARG A 1 100 ? 3.396 -3.856 -3.903 1.00 95.94 100 ARG A N 1
ATOM 820 C CA . ARG A 1 100 ? 1.926 -3.751 -3.946 1.00 95.94 100 ARG A CA 1
ATOM 821 C C . ARG A 1 100 ? 1.314 -4.636 -5.022 1.00 95.94 100 ARG A C 1
ATOM 823 O O . ARG A 1 100 ? 0.242 -5.193 -4.794 1.00 95.94 100 ARG A O 1
ATOM 830 N N . CYS A 1 101 ? 1.964 -4.765 -6.177 1.00 97.06 101 CYS A N 1
ATOM 831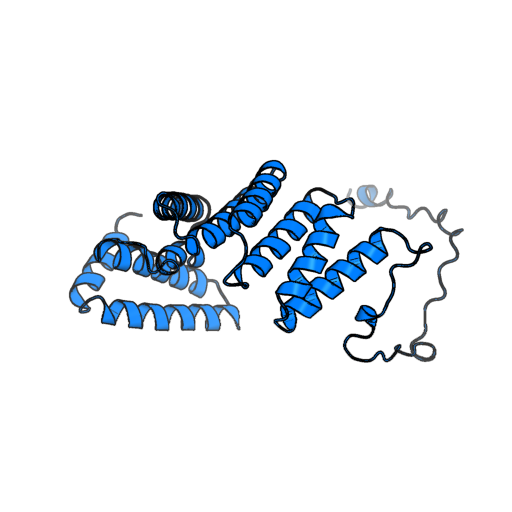 C CA . CYS A 1 101 ? 1.515 -5.665 -7.233 1.00 97.06 101 CYS A CA 1
ATOM 832 C C . CYS A 1 101 ? 1.698 -7.134 -6.827 1.00 97.06 101 CYS A C 1
ATOM 834 O O . CYS A 1 101 ? 0.765 -7.927 -6.948 1.00 97.06 101 CYS A O 1
ATOM 836 N N . ALA A 1 102 ? 2.857 -7.481 -6.268 1.00 96.75 102 ALA A N 1
ATOM 837 C CA . ALA A 1 102 ? 3.171 -8.829 -5.805 1.00 96.75 102 ALA A CA 1
ATOM 838 C C . ALA A 1 102 ? 2.201 -9.323 -4.719 1.00 96.75 102 ALA A C 1
ATOM 840 O O . ALA A 1 102 ? 1.773 -10.472 -4.758 1.00 96.75 102 ALA A O 1
ATOM 841 N N . LEU A 1 103 ? 1.759 -8.450 -3.806 1.00 95.50 103 LEU A N 1
ATOM 842 C CA . LEU A 1 103 ? 0.767 -8.786 -2.774 1.00 95.50 103 LEU A CA 1
ATOM 843 C C . LEU A 1 103 ? -0.621 -9.159 -3.320 1.00 95.50 103 LEU A C 1
ATOM 845 O O . LEU A 1 103 ? -1.437 -9.714 -2.580 1.00 95.50 103 LEU A O 1
ATOM 849 N N . LYS A 1 104 ? -0.915 -8.860 -4.591 1.00 95.38 104 LYS A N 1
ATOM 850 C CA . LYS A 1 104 ? -2.152 -9.295 -5.258 1.00 95.38 104 LYS A CA 1
ATOM 851 C C . LYS A 1 104 ? -2.061 -10.726 -5.797 1.00 95.38 104 LYS A C 1
ATOM 853 O O . LYS A 1 104 ? -3.086 -11.286 -6.176 1.00 95.38 104 LYS A O 1
ATOM 858 N N . ILE A 1 105 ? -0.867 -11.320 -5.823 1.00 95.50 105 ILE A N 1
ATOM 859 C CA . ILE A 1 105 ? -0.614 -12.687 -6.285 1.00 95.50 105 ILE A CA 1
ATOM 860 C C . ILE A 1 105 ? -0.628 -13.627 -5.061 1.00 95.50 105 ILE A C 1
ATOM 862 O O . ILE A 1 105 ? 0.264 -13.531 -4.218 1.00 95.50 105 ILE A O 1
ATOM 866 N N . PRO A 1 106 ? -1.612 -14.541 -4.927 1.00 91.31 106 PRO A N 1
ATOM 867 C CA . PRO A 1 106 ? -1.790 -15.337 -3.704 1.00 91.31 106 PRO A CA 1
ATOM 868 C C . PRO A 1 106 ? -0.618 -16.253 -3.332 1.00 91.31 106 PRO A C 1
ATOM 870 O O . PRO A 1 106 ? -0.423 -16.545 -2.157 1.00 91.31 106 PRO A O 1
ATOM 873 N N . ASP A 1 107 ? 0.139 -16.723 -4.322 1.00 92.31 107 ASP A N 1
ATOM 874 C CA . ASP A 1 107 ? 1.254 -17.663 -4.173 1.00 92.31 107 ASP A CA 1
ATOM 875 C C . ASP A 1 107 ? 2.627 -16.987 -4.317 1.00 92.31 107 ASP A C 1
ATOM 877 O O . ASP A 1 107 ? 3.631 -17.659 -4.561 1.00 92.31 107 ASP A O 1
ATOM 881 N N . PHE A 1 108 ? 2.688 -15.657 -4.193 1.00 94.81 108 PHE A N 1
ATOM 882 C CA . PHE A 1 108 ? 3.947 -14.945 -4.347 1.00 94.81 108 PHE A CA 1
ATOM 883 C C . PHE A 1 108 ? 4.936 -15.293 -3.216 1.00 94.81 108 PHE A C 1
ATOM 885 O O . PHE A 1 108 ? 4.543 -15.299 -2.045 1.00 94.81 108 PHE A O 1
ATOM 892 N N . PRO A 1 109 ? 6.223 -15.547 -3.525 1.00 94.12 109 PRO A N 1
ATOM 893 C CA . PRO A 1 109 ? 7.201 -15.953 -2.519 1.00 94.12 109 PRO A CA 1
ATOM 894 C C . PRO A 1 109 ? 7.444 -14.874 -1.449 1.00 94.12 109 PRO A C 1
ATOM 896 O O . PRO A 1 109 ? 7.762 -13.722 -1.757 1.00 94.12 109 PRO A O 1
ATOM 899 N N . ALA A 1 110 ? 7.308 -15.250 -0.175 1.00 93.12 110 ALA A N 1
ATOM 900 C CA . ALA A 1 110 ? 7.461 -14.330 0.955 1.00 93.12 110 ALA A CA 1
ATOM 901 C C . ALA A 1 110 ? 8.905 -13.831 1.130 1.00 93.12 110 ALA A C 1
ATOM 903 O O . ALA A 1 110 ? 9.121 -12.675 1.484 1.00 93.12 110 ALA A O 1
ATOM 904 N N . ASP A 1 111 ? 9.891 -14.677 0.836 1.00 94.38 111 ASP A N 1
ATOM 905 C CA . ASP A 1 111 ? 11.318 -14.345 0.819 1.00 94.38 111 ASP A CA 1
ATOM 906 C C . ASP A 1 111 ? 11.623 -13.180 -0.132 1.00 94.38 111 ASP A C 1
ATOM 908 O O . ASP A 1 111 ? 12.334 -12.251 0.250 1.00 94.38 111 ASP A O 1
ATOM 912 N N . LYS A 1 112 ? 11.001 -13.162 -1.319 1.00 94.88 112 LYS A N 1
ATOM 913 C CA . LYS A 1 112 ? 11.133 -12.042 -2.261 1.00 94.88 112 LYS A CA 1
ATOM 914 C C . LYS A 1 112 ? 10.512 -10.752 -1.726 1.00 94.88 112 LYS A C 1
ATOM 916 O O . LYS A 1 112 ? 11.100 -9.681 -1.863 1.00 94.88 112 LYS A O 1
ATOM 921 N N . LEU A 1 113 ? 9.344 -10.832 -1.081 1.00 95.44 113 LEU A N 1
ATOM 922 C CA . LEU A 1 113 ? 8.733 -9.658 -0.439 1.00 95.44 113 LEU A CA 1
ATOM 923 C C . LEU A 1 113 ? 9.650 -9.080 0.642 1.00 95.44 113 LEU A C 1
ATOM 925 O O . LEU A 1 113 ? 9.781 -7.861 0.741 1.00 95.44 113 LEU A O 1
ATOM 929 N N . PHE A 1 114 ? 10.315 -9.938 1.418 1.00 94.88 114 PHE A N 1
ATOM 930 C CA . PHE A 1 114 ? 11.277 -9.496 2.424 1.00 94.88 114 PHE A CA 1
ATOM 931 C C . PHE A 1 114 ? 12.520 -8.864 1.820 1.00 94.88 114 PHE A C 1
ATOM 933 O O . PHE A 1 114 ? 12.945 -7.827 2.325 1.00 94.88 114 PHE A O 1
ATOM 940 N N . SER A 1 115 ? 13.064 -9.417 0.731 1.00 95.56 115 SER A N 1
ATOM 941 C CA . SER A 1 115 ? 14.186 -8.768 0.049 1.00 95.56 115 SER A CA 1
ATOM 942 C C . SER A 1 115 ? 13.802 -7.376 -0.447 1.00 95.56 115 SER A C 1
ATOM 944 O O . SER A 1 115 ? 14.534 -6.426 -0.202 1.00 95.56 115 SER A O 1
ATOM 946 N N . TYR A 1 116 ? 12.618 -7.212 -1.045 1.00 95.19 116 TYR A N 1
ATOM 947 C CA . TYR A 1 116 ? 12.171 -5.901 -1.523 1.00 95.19 116 TYR A CA 1
ATOM 948 C C . TYR A 1 116 ? 11.916 -4.910 -0.383 1.00 95.19 116 TYR A C 1
ATOM 950 O O . TYR A 1 116 ? 12.286 -3.745 -0.496 1.00 95.19 116 TYR A O 1
ATOM 958 N N . LEU A 1 117 ? 11.326 -5.355 0.731 1.00 95.50 117 LEU A N 1
ATOM 959 C CA . LEU A 1 117 ? 11.169 -4.505 1.914 1.00 95.50 117 LEU A CA 1
ATOM 960 C C . LEU A 1 117 ? 12.518 -4.060 2.485 1.00 95.50 117 LEU A C 1
ATOM 962 O O . LEU A 1 117 ? 12.648 -2.902 2.873 1.00 95.50 117 LEU A O 1
ATOM 966 N N . HIS A 1 118 ? 13.507 -4.953 2.528 1.00 95.38 118 HIS A N 1
ATOM 967 C CA . HIS A 1 118 ? 14.842 -4.610 3.005 1.00 95.38 118 HIS A CA 1
ATOM 968 C C . HIS A 1 118 ? 15.510 -3.564 2.104 1.00 95.38 118 HIS A C 1
ATOM 970 O O . HIS A 1 118 ? 16.007 -2.559 2.605 1.00 95.38 118 HIS A O 1
ATOM 976 N N . GLU A 1 119 ? 15.444 -3.742 0.783 1.00 93.81 119 GLU A N 1
ATOM 977 C CA . GLU A 1 119 ? 15.950 -2.759 -0.185 1.00 93.81 119 GLU A CA 1
ATOM 978 C C . GLU A 1 119 ? 15.249 -1.398 -0.045 1.00 93.81 119 GLU A C 1
ATOM 980 O O . GLU A 1 119 ? 15.899 -0.351 -0.087 1.00 93.81 119 GLU A O 1
ATOM 985 N N . TYR A 1 120 ? 13.930 -1.394 0.188 1.00 95.19 120 TYR A N 1
ATOM 986 C CA . TYR A 1 120 ? 13.188 -0.160 0.456 1.00 95.19 120 TYR A CA 1
ATOM 987 C C . TYR A 1 120 ? 13.739 0.543 1.697 1.00 95.19 120 TYR A C 1
ATOM 989 O O . TYR A 1 120 ? 14.021 1.741 1.659 1.00 95.19 120 TYR A O 1
ATOM 997 N N . GLU A 1 121 ? 13.891 -0.193 2.799 1.00 94.62 121 GLU A N 1
ATOM 998 C CA . GLU A 1 121 ? 14.366 0.338 4.078 1.00 94.62 121 GLU A CA 1
ATOM 999 C C . GLU A 1 121 ? 15.733 1.016 3.940 1.00 94.62 121 GLU A C 1
ATOM 1001 O O . GLU A 1 121 ? 15.927 2.098 4.487 1.00 94.62 121 GLU A O 1
ATOM 1006 N N . GLN A 1 122 ? 16.646 0.445 3.144 1.00 92.69 122 GLN A N 1
ATOM 1007 C CA . GLN A 1 122 ? 17.956 1.052 2.870 1.00 92.69 122 GLN A CA 1
ATOM 1008 C C . GLN A 1 122 ? 17.868 2.349 2.046 1.00 92.69 122 GLN A C 1
ATOM 1010 O O . GLN A 1 122 ? 18.756 3.198 2.125 1.00 92.69 122 GLN A O 1
ATOM 1015 N N . CYS A 1 123 ? 16.806 2.525 1.255 1.00 90.88 123 CYS A N 1
ATOM 1016 C CA . CYS A 1 123 ? 16.600 3.707 0.414 1.00 90.88 123 CYS A CA 1
ATOM 1017 C C . CYS A 1 123 ? 15.830 4.845 1.115 1.00 90.88 123 CYS A C 1
ATOM 1019 O O . CYS A 1 123 ? 15.846 5.987 0.631 1.00 90.88 123 CYS A O 1
ATOM 1021 N N . ALA A 1 124 ? 15.146 4.554 2.225 1.00 91.62 124 ALA A N 1
ATOM 1022 C CA . ALA A 1 124 ? 14.326 5.512 2.960 1.00 91.62 124 ALA A CA 1
ATOM 1023 C C . ALA A 1 124 ? 15.203 6.472 3.785 1.00 91.62 124 ALA A C 1
ATOM 1025 O O . ALA A 1 124 ? 15.852 6.063 4.745 1.00 91.62 124 ALA A O 1
ATOM 1026 N N . LEU A 1 125 ? 15.216 7.763 3.430 1.00 89.62 125 LEU A N 1
ATOM 1027 C CA . LEU A 1 125 ? 16.068 8.763 4.104 1.00 89.62 125 LEU A CA 1
ATOM 1028 C C . LEU A 1 125 ? 15.279 9.832 4.848 1.00 89.62 125 LEU A C 1
ATOM 1030 O O . LEU A 1 125 ? 15.763 10.365 5.845 1.00 89.62 125 LEU A O 1
ATOM 1034 N N . ASP A 1 126 ? 14.093 10.174 4.354 1.00 91.62 126 ASP A N 1
ATOM 1035 C CA . ASP A 1 126 ? 13.259 11.201 4.956 1.00 91.62 126 ASP A CA 1
ATOM 1036 C C . ASP A 1 126 ? 12.034 10.600 5.649 1.00 91.62 126 ASP A C 1
ATOM 1038 O O . ASP A 1 126 ? 11.702 9.420 5.516 1.00 91.62 126 ASP A O 1
ATOM 1042 N N . TYR A 1 127 ? 11.369 11.437 6.442 1.00 91.69 127 TYR A N 1
ATOM 1043 C CA . TYR A 1 127 ? 10.189 11.036 7.197 1.00 91.69 127 TYR A CA 1
ATOM 1044 C C . TYR A 1 127 ? 9.049 10.551 6.286 1.00 91.69 127 TYR A C 1
ATOM 1046 O O . TYR A 1 127 ? 8.300 9.652 6.662 1.00 91.69 127 TYR A O 1
ATOM 1054 N N . GLY A 1 128 ? 8.924 11.110 5.077 1.00 92.38 128 GLY A N 1
ATOM 1055 C CA . GLY A 1 128 ? 7.910 10.699 4.109 1.00 92.38 128 GLY A CA 1
ATOM 1056 C C . GLY A 1 128 ? 8.144 9.273 3.620 1.00 92.38 128 GLY A C 1
ATOM 1057 O O . GLY A 1 128 ? 7.224 8.452 3.664 1.00 92.38 128 GLY A O 1
ATOM 1058 N N . ASP A 1 129 ? 9.378 8.950 3.238 1.00 92.56 129 ASP A N 1
ATOM 1059 C CA . ASP A 1 129 ? 9.743 7.597 2.809 1.00 92.56 129 ASP A CA 1
ATOM 1060 C C . ASP A 1 129 ? 9.580 6.578 3.932 1.00 92.56 129 ASP A C 1
ATOM 1062 O O . ASP A 1 129 ? 9.112 5.467 3.691 1.00 92.56 129 ASP A O 1
ATOM 1066 N N . GLN A 1 130 ? 9.928 6.948 5.168 1.00 94.38 130 GLN A N 1
ATOM 1067 C CA . GLN A 1 130 ? 9.754 6.079 6.334 1.00 94.38 130 GLN A CA 1
ATOM 1068 C C . GLN A 1 130 ? 8.276 5.748 6.570 1.00 94.38 130 GLN A C 1
ATOM 1070 O O . GLN A 1 130 ? 7.935 4.596 6.836 1.00 94.38 130 GLN A O 1
ATOM 1075 N N . LEU A 1 131 ? 7.376 6.724 6.423 1.00 95.25 131 LEU A N 1
ATOM 1076 C CA . LEU A 1 131 ? 5.936 6.481 6.523 1.00 95.25 131 LEU A CA 1
ATOM 1077 C C . LEU A 1 131 ? 5.422 5.569 5.405 1.00 95.25 131 LEU A C 1
ATOM 1079 O O . LEU A 1 131 ? 4.611 4.676 5.662 1.00 95.25 131 LEU A O 1
ATOM 1083 N N . GLN A 1 132 ? 5.898 5.762 4.175 1.00 94.50 132 GLN A N 1
ATOM 1084 C CA . GLN A 1 132 ? 5.541 4.895 3.051 1.00 94.50 132 GLN A CA 1
ATOM 1085 C C . GLN A 1 132 ? 6.077 3.469 3.245 1.00 94.50 132 GLN A C 1
ATOM 1087 O O . GLN A 1 132 ? 5.326 2.510 3.059 1.00 94.50 132 GLN A O 1
ATOM 1092 N N . TYR A 1 133 ? 7.313 3.322 3.729 1.00 96.62 133 TYR A N 1
ATOM 1093 C CA . TYR A 1 133 ? 7.897 2.036 4.110 1.00 96.62 133 TYR A CA 1
ATOM 1094 C C . TYR A 1 133 ? 7.051 1.325 5.168 1.00 96.62 133 TYR A C 1
ATOM 1096 O O . TYR A 1 133 ? 6.691 0.163 4.988 1.00 96.62 133 TYR A O 1
ATOM 1104 N N . LEU A 1 134 ? 6.672 2.013 6.251 1.00 97.19 134 LEU A N 1
ATOM 1105 C CA . LEU A 1 134 ? 5.818 1.439 7.295 1.00 97.19 134 LEU A CA 1
ATOM 1106 C C . LEU A 1 134 ? 4.448 1.023 6.740 1.00 97.19 134 LEU A C 1
ATOM 1108 O O . LEU A 1 134 ? 3.937 -0.042 7.092 1.00 97.19 134 LEU A O 1
ATOM 1112 N N . SER A 1 135 ? 3.869 1.820 5.839 1.00 96.12 135 SER A N 1
ATOM 1113 C CA . SER A 1 135 ? 2.617 1.486 5.148 1.00 96.12 135 SER A CA 1
ATOM 1114 C C . SER A 1 135 ? 2.746 0.195 4.330 1.00 96.12 135 SER A C 1
ATOM 1116 O O . SER A 1 135 ? 1.896 -0.694 4.429 1.00 96.12 135 SER A O 1
ATOM 1118 N N . LEU A 1 136 ? 3.845 0.041 3.589 1.00 96.44 136 LEU A N 1
ATOM 1119 C CA . LEU A 1 136 ? 4.131 -1.154 2.798 1.00 96.44 136 LEU A CA 1
ATOM 1120 C C . LEU A 1 136 ? 4.423 -2.380 3.678 1.00 96.44 136 LEU A C 1
ATOM 1122 O O . LEU A 1 136 ? 3.877 -3.460 3.452 1.00 96.44 136 LEU A O 1
ATOM 1126 N N . LYS A 1 137 ? 5.222 -2.203 4.735 1.00 96.94 137 LYS A N 1
ATOM 1127 C CA . LYS A 1 137 ? 5.537 -3.228 5.740 1.00 96.94 137 LYS A CA 1
ATOM 1128 C C . LYS A 1 137 ? 4.264 -3.764 6.390 1.00 96.94 137 LYS A C 1
ATOM 1130 O O . LYS A 1 137 ? 4.075 -4.978 6.468 1.00 96.94 137 LYS A O 1
ATOM 1135 N N . LYS A 1 138 ? 3.351 -2.877 6.790 1.00 95.94 138 LYS A N 1
ATOM 1136 C CA . LYS A 1 138 ? 2.017 -3.237 7.292 1.00 95.94 138 LYS A CA 1
ATOM 1137 C C . LYS A 1 138 ? 1.264 -4.116 6.293 1.00 95.94 138 LYS A C 1
ATOM 1139 O O . LYS A 1 138 ? 0.715 -5.138 6.696 1.00 95.94 138 LYS A O 1
ATOM 1144 N N . ASP A 1 139 ? 1.223 -3.740 5.016 1.00 95.19 139 ASP A N 1
ATOM 1145 C CA . ASP A 1 139 ? 0.503 -4.506 3.992 1.00 95.19 139 ASP A CA 1
ATOM 1146 C C . ASP A 1 139 ? 1.092 -5.916 3.824 1.00 95.19 139 ASP A C 1
ATOM 1148 O O . ASP A 1 139 ? 0.339 -6.894 3.828 1.00 95.19 139 ASP A O 1
ATOM 1152 N N . VAL A 1 140 ? 2.422 -6.047 3.789 1.00 95.12 140 VAL A N 1
ATOM 1153 C CA . VAL A 1 140 ? 3.109 -7.348 3.718 1.00 95.12 140 VAL A CA 1
ATOM 1154 C C . VAL A 1 140 ? 2.781 -8.211 4.936 1.00 95.12 140 VAL A C 1
ATOM 1156 O O . VAL A 1 140 ? 2.241 -9.311 4.799 1.00 95.12 140 VAL A O 1
ATOM 1159 N N . TYR A 1 141 ? 3.013 -7.705 6.148 1.00 94.69 141 TYR A N 1
ATOM 1160 C CA . TYR A 1 141 ? 2.762 -8.472 7.371 1.00 94.69 141 TYR A CA 1
ATOM 1161 C C . TYR A 1 141 ? 1.270 -8.709 7.650 1.00 94.69 141 TYR A C 1
ATOM 1163 O O . TYR A 1 141 ? 0.934 -9.613 8.411 1.00 94.69 141 TYR A O 1
ATOM 1171 N N . SER A 1 142 ? 0.348 -7.994 6.996 1.00 92.88 142 SER A N 1
AT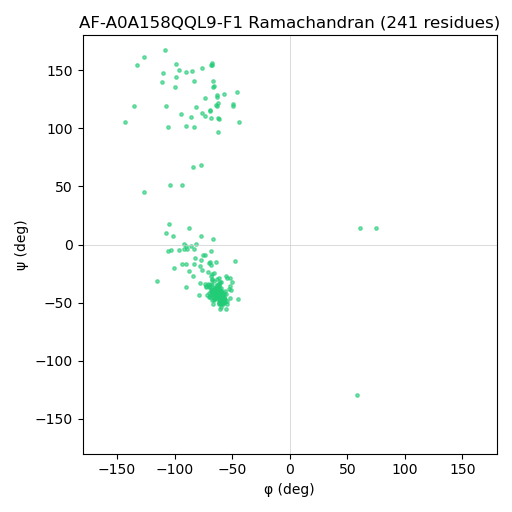OM 1172 C CA . SER A 1 142 ? -1.088 -8.309 7.060 1.00 92.88 142 SER A CA 1
ATOM 1173 C C . SER A 1 142 ? -1.444 -9.631 6.368 1.00 92.88 142 SER A C 1
ATOM 1175 O O . SER A 1 142 ? -2.416 -10.278 6.760 1.00 92.88 142 SER A O 1
ATOM 1177 N N . LYS A 1 143 ? -0.654 -10.050 5.367 1.00 89.44 143 LYS A N 1
ATOM 1178 C CA . LYS A 1 143 ? -0.919 -11.225 4.518 1.00 89.44 143 LYS A CA 1
ATOM 1179 C C . LYS A 1 143 ? -0.126 -12.469 4.904 1.00 89.44 143 LYS A C 1
ATOM 1181 O O . LYS A 1 143 ? -0.532 -13.571 4.552 1.00 89.44 143 LYS A O 1
ATOM 1186 N N . LEU A 1 144 ? 0.979 -12.315 5.630 1.00 87.31 144 LEU A N 1
ATOM 1187 C CA . LEU A 1 144 ? 1.867 -13.429 5.957 1.00 87.31 144 LEU A CA 1
ATOM 1188 C C . LEU A 1 144 ? 1.407 -14.233 7.183 1.00 87.31 144 LEU A C 1
ATOM 1190 O O . LEU A 1 144 ? 0.987 -13.681 8.207 1.00 87.31 144 LEU A O 1
ATOM 1194 N N . CYS A 1 145 ? 1.569 -15.554 7.098 1.00 83.62 145 CYS A N 1
ATOM 1195 C CA . CYS A 1 145 ? 1.261 -16.525 8.153 1.00 83.62 145 CYS A CA 1
ATOM 1196 C C . CYS A 1 145 ? 2.536 -17.038 8.849 1.00 83.62 145 CYS A C 1
ATOM 1198 O O . CYS A 1 145 ? 2.743 -18.242 8.957 1.00 83.62 145 CYS A O 1
ATOM 1200 N N . LEU A 1 146 ? 3.406 -16.127 9.297 1.00 85.50 146 LEU A N 1
ATOM 1201 C CA . LEU A 1 146 ? 4.599 -16.464 10.087 1.00 85.50 146 LEU A CA 1
ATOM 1202 C C . LEU A 1 146 ? 4.342 -16.254 11.589 1.00 85.50 146 LEU A C 1
ATOM 1204 O O . LEU A 1 146 ? 3.499 -15.414 11.922 1.00 85.50 146 LEU A O 1
ATOM 1208 N N . PRO A 1 147 ? 5.072 -16.949 12.488 1.00 84.69 147 PRO A N 1
ATOM 1209 C CA . PRO A 1 147 ? 4.869 -16.853 13.938 1.00 84.69 147 PRO A CA 1
ATOM 1210 C C . PRO A 1 147 ? 4.878 -15.411 14.466 1.00 84.69 147 PRO A C 1
ATOM 1212 O O . PRO A 1 147 ? 3.949 -15.004 15.160 1.00 84.69 147 PRO A O 1
ATOM 1215 N N . ASP A 1 148 ? 5.850 -14.605 14.031 1.00 89.38 148 ASP A N 1
ATOM 1216 C CA . ASP A 1 148 ? 6.032 -13.231 14.522 1.00 89.38 148 ASP A CA 1
ATOM 1217 C C . ASP A 1 148 ? 5.301 -12.176 13.676 1.00 89.38 148 ASP A C 1
ATOM 1219 O O . ASP A 1 148 ? 5.270 -10.995 14.025 1.00 89.38 148 ASP A O 1
ATOM 1223 N N . ALA A 1 149 ? 4.665 -12.577 12.567 1.00 91.06 149 ALA A N 1
ATOM 1224 C CA . ALA A 1 149 ? 4.048 -11.634 11.632 1.00 91.06 149 ALA A CA 1
ATOM 1225 C C . ALA A 1 149 ? 2.930 -10.809 12.279 1.00 91.06 149 ALA A C 1
ATOM 1227 O O . ALA A 1 149 ? 2.768 -9.636 11.952 1.00 91.06 149 ALA A O 1
ATOM 1228 N N . SER A 1 150 ? 2.170 -11.404 13.204 1.00 91.44 150 SER A N 1
ATOM 1229 C CA . SER A 1 150 ? 1.112 -10.692 13.926 1.00 91.44 150 SER A CA 1
ATOM 1230 C C . SE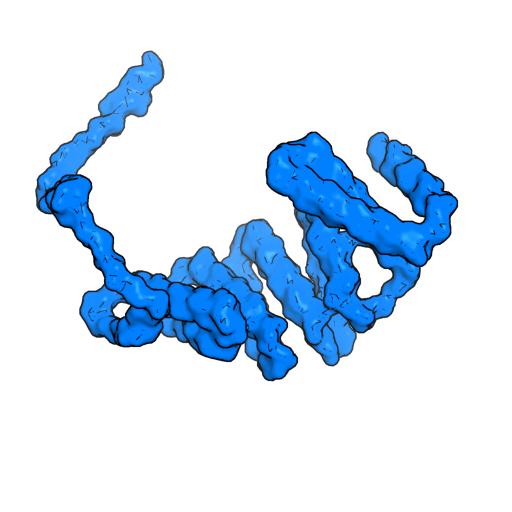R A 1 150 ? 1.678 -9.580 14.808 1.00 91.44 150 SER A C 1
ATOM 1232 O O . SER A 1 150 ? 1.141 -8.478 14.792 1.00 91.44 150 SER A O 1
ATOM 1234 N N . GLN A 1 151 ? 2.764 -9.846 15.537 1.00 92.75 151 GLN A N 1
ATOM 1235 C CA . GLN A 1 151 ? 3.377 -8.851 16.416 1.00 92.75 151 GLN A CA 1
ATOM 1236 C C . GLN A 1 151 ? 3.994 -7.713 15.598 1.00 92.75 151 GLN A C 1
ATOM 1238 O O . GLN A 1 151 ? 3.677 -6.550 15.830 1.00 92.75 151 GLN A O 1
ATOM 1243 N N . ILE A 1 152 ? 4.769 -8.048 14.560 1.00 94.94 152 ILE A N 1
ATOM 1244 C CA . ILE A 1 152 ? 5.381 -7.053 13.667 1.00 94.94 152 ILE A CA 1
ATOM 1245 C C . ILE A 1 152 ? 4.308 -6.189 12.994 1.00 94.94 152 ILE A C 1
ATOM 1247 O O . ILE A 1 152 ? 4.478 -4.975 12.864 1.00 94.94 152 ILE A O 1
ATOM 1251 N N . PHE A 1 153 ? 3.190 -6.793 12.584 1.00 95.62 153 PHE A N 1
ATOM 1252 C CA . PHE A 1 153 ? 2.047 -6.067 12.045 1.00 95.62 153 PHE A CA 1
ATOM 1253 C C . PHE A 1 153 ? 1.479 -5.062 13.056 1.00 95.62 153 PHE A C 1
ATOM 1255 O O . PHE A 1 153 ? 1.331 -3.890 12.714 1.00 95.62 153 PHE A O 1
ATOM 1262 N N . ILE A 1 154 ? 1.196 -5.497 14.291 1.00 94.50 154 ILE A N 1
ATOM 1263 C CA . ILE A 1 154 ? 0.665 -4.628 15.353 1.00 94.50 154 IL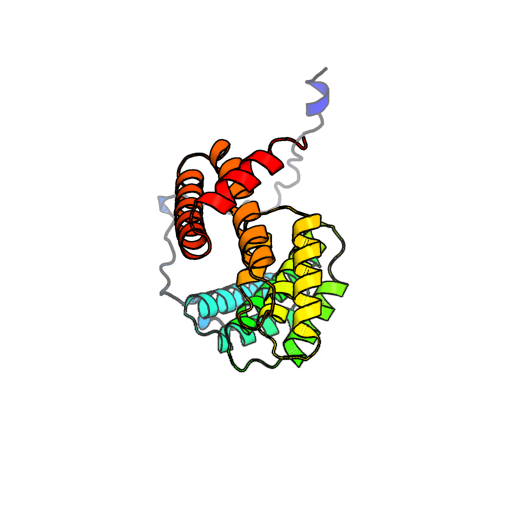E A CA 1
ATOM 1264 C C . ILE A 1 154 ? 1.619 -3.463 15.611 1.00 94.50 154 ILE A C 1
ATOM 1266 O O . ILE A 1 154 ? 1.183 -2.316 15.570 1.00 94.50 154 ILE A O 1
ATOM 1270 N N . ASP A 1 155 ? 2.907 -3.742 15.813 1.00 95.94 155 ASP A N 1
ATOM 1271 C CA . ASP A 1 155 ? 3.910 -2.717 16.114 1.00 95.94 155 ASP A CA 1
ATOM 1272 C C . ASP A 1 155 ? 4.014 -1.693 14.980 1.00 95.94 155 ASP A C 1
ATOM 1274 O O . ASP A 1 155 ? 4.028 -0.486 15.219 1.00 95.94 155 ASP A O 1
ATOM 1278 N N . THR A 1 156 ? 3.992 -2.165 13.731 1.00 97.12 156 THR A N 1
ATOM 1279 C CA . THR A 1 156 ? 4.025 -1.298 12.545 1.00 97.12 156 THR A CA 1
ATOM 1280 C C . THR A 1 156 ? 2.782 -0.406 12.464 1.00 97.12 156 THR A C 1
ATOM 1282 O O . THR A 1 156 ? 2.901 0.789 12.191 1.00 97.12 156 THR A O 1
ATOM 1285 N N . VAL A 1 157 ? 1.585 -0.945 12.724 1.00 96.62 157 VAL A N 1
ATOM 1286 C CA . VAL A 1 157 ? 0.341 -0.153 12.719 1.00 96.62 157 VAL A CA 1
ATOM 1287 C C . VAL A 1 157 ? 0.314 0.840 13.880 1.00 96.62 157 VAL A C 1
ATOM 1289 O O . VAL A 1 157 ? -0.066 1.990 13.679 1.00 96.62 157 VAL A O 1
ATOM 1292 N N . CYS A 1 158 ? 0.754 0.443 15.075 1.00 95.75 158 CYS A N 1
ATOM 1293 C CA . CYS A 1 158 ? 0.874 1.336 16.227 1.00 95.75 158 CYS A CA 1
ATOM 1294 C C . CYS A 1 158 ? 1.806 2.515 15.929 1.00 95.75 158 CYS A C 1
ATOM 1296 O O . CYS A 1 158 ? 1.446 3.656 16.220 1.00 95.75 158 CYS A O 1
ATOM 1298 N N . LEU A 1 159 ? 2.961 2.259 15.304 1.00 96.88 159 LEU A N 1
ATOM 1299 C CA . LEU A 1 159 ? 3.879 3.310 14.860 1.00 96.88 159 LEU A CA 1
ATOM 1300 C C . LEU A 1 159 ? 3.212 4.239 13.843 1.00 96.88 159 LEU A C 1
ATOM 1302 O O . LEU A 1 159 ? 3.246 5.449 14.030 1.00 96.88 159 LEU A O 1
ATOM 1306 N N . LEU A 1 160 ? 2.533 3.701 12.825 1.00 96.81 160 LEU A N 1
ATOM 1307 C CA . LEU A 1 160 ? 1.792 4.517 11.856 1.00 96.81 160 LEU A CA 1
ATOM 1308 C C . LEU A 1 160 ? 0.733 5.401 12.522 1.00 96.81 160 LEU A C 1
ATOM 1310 O O . LEU A 1 160 ? 0.646 6.578 12.187 1.00 96.81 160 LEU A O 1
ATOM 1314 N N . CYS A 1 161 ? -0.044 4.869 13.469 1.00 95.88 161 CYS A N 1
ATOM 1315 C CA . CYS A 1 161 ? -1.041 5.639 14.215 1.00 95.88 161 CYS A CA 1
ATOM 1316 C C . CYS A 1 161 ? -0.403 6.734 15.083 1.00 95.88 161 CYS A C 1
ATOM 1318 O O . CYS A 1 161 ? -0.938 7.838 15.155 1.00 95.88 161 CYS A O 1
ATOM 1320 N N . ALA A 1 162 ? 0.727 6.442 15.733 1.00 94.94 162 ALA A N 1
ATOM 1321 C CA . ALA A 1 162 ? 1.446 7.404 16.568 1.00 94.94 162 ALA A CA 1
ATOM 1322 C C . ALA A 1 162 ? 2.115 8.512 15.739 1.00 94.94 162 ALA A C 1
ATOM 1324 O O . ALA A 1 162 ? 2.147 9.666 16.160 1.00 94.94 162 ALA A O 1
ATOM 1325 N N . SER A 1 163 ? 2.633 8.166 14.560 1.00 94.44 163 SER A N 1
ATOM 1326 C CA . SER A 1 163 ? 3.314 9.086 13.648 1.00 94.44 163 SER A CA 1
ATOM 1327 C C . SER A 1 163 ? 2.341 9.947 12.842 1.00 94.44 163 SER A C 1
ATOM 1329 O O . SER A 1 163 ? 2.563 11.148 12.679 1.00 94.44 163 SER A O 1
ATOM 1331 N N . VAL A 1 164 ? 1.268 9.347 12.317 1.00 91.38 164 VAL A N 1
ATOM 1332 C CA . VAL A 1 164 ? 0.228 10.036 11.546 1.00 91.38 164 VAL A CA 1
ATOM 1333 C C . VAL A 1 164 ? -1.131 9.423 11.872 1.00 91.38 164 VAL A C 1
ATOM 1335 O O . VAL A 1 164 ? -1.495 8.340 11.412 1.00 91.38 164 VAL A O 1
ATOM 1338 N N . ASP A 1 165 ? -1.913 10.153 12.654 1.00 91.19 165 ASP A N 1
ATOM 1339 C CA . ASP A 1 165 ? -3.188 9.699 13.202 1.00 91.19 165 ASP A CA 1
ATOM 1340 C C . ASP A 1 165 ? -4.323 9.739 12.153 1.00 91.19 165 ASP A C 1
ATOM 1342 O O . ASP A 1 165 ? -5.230 10.572 12.203 1.00 91.19 165 ASP A O 1
ATOM 1346 N N . LEU A 1 166 ? -4.240 8.858 11.148 1.00 93.38 166 LEU A N 1
ATOM 1347 C CA . LEU A 1 166 ? -5.199 8.741 10.044 1.00 93.38 166 LEU A CA 1
ATOM 1348 C C . LEU A 1 166 ? -6.212 7.606 10.270 1.00 93.38 166 LEU A C 1
ATOM 1350 O O . LEU A 1 166 ? -5.834 6.532 10.748 1.00 93.38 166 LEU A O 1
ATOM 1354 N N . PRO A 1 167 ? -7.483 7.777 9.845 1.00 93.88 167 PRO A N 1
ATOM 1355 C CA . PRO A 1 167 ? -8.497 6.721 9.897 1.00 93.88 167 PRO A CA 1
ATOM 1356 C C . PRO A 1 167 ? -8.045 5.392 9.276 1.00 93.88 167 PRO A C 1
ATOM 1358 O O . PRO A 1 167 ? -8.354 4.319 9.788 1.00 93.88 167 PRO A O 1
ATOM 1361 N N . GLU A 1 168 ? -7.313 5.455 8.166 1.00 93.50 168 GLU A N 1
ATOM 1362 C CA . GLU A 1 168 ? -6.831 4.296 7.416 1.00 93.50 168 GLU A CA 1
ATOM 1363 C C . GLU A 1 168 ? -5.867 3.425 8.233 1.00 93.50 168 GLU A C 1
ATOM 1365 O O . GLU A 1 168 ? -5.906 2.200 8.107 1.00 93.50 168 GLU A O 1
ATOM 1370 N N . HIS A 1 169 ? -5.043 4.032 9.092 1.00 95.44 169 HIS A N 1
ATOM 1371 C CA . HIS A 1 169 ? -4.105 3.305 9.950 1.00 95.44 169 HIS A CA 1
ATOM 1372 C C . HIS A 1 169 ? -4.849 2.560 11.060 1.00 95.44 169 HIS A C 1
ATOM 1374 O O . HIS A 1 169 ? -4.626 1.370 11.260 1.00 95.44 169 HIS A O 1
ATOM 1380 N N . TRP A 1 170 ? -5.829 3.199 11.700 1.00 95.12 170 TRP A N 1
ATOM 1381 C CA . TRP A 1 170 ? -6.660 2.541 12.714 1.00 95.12 170 TRP A CA 1
ATOM 1382 C C . TRP A 1 170 ? -7.510 1.406 12.141 1.00 95.12 170 TRP A C 1
ATOM 1384 O O . TRP A 1 170 ? -7.646 0.354 12.764 1.00 95.12 170 TRP A O 1
ATOM 1394 N N . LEU A 1 171 ? -8.047 1.570 10.930 1.00 93.31 171 LEU A N 1
ATOM 1395 C CA . LEU A 1 171 ? -8.771 0.494 10.248 1.00 93.31 171 LEU A CA 1
ATOM 1396 C C . LEU A 1 171 ? -7.870 -0.666 9.826 1.00 93.31 171 LEU A C 1
ATOM 1398 O O . LEU A 1 171 ? -8.389 -1.758 9.579 1.00 93.31 171 LEU A O 1
ATOM 1402 N N . ALA A 1 172 ? -6.551 -0.467 9.764 1.00 94.56 172 ALA A N 1
ATOM 1403 C CA . ALA A 1 172 ? -5.632 -1.530 9.403 1.00 94.56 172 ALA A CA 1
ATOM 1404 C C . ALA A 1 172 ? -5.678 -2.694 10.392 1.00 94.56 172 ALA A C 1
ATOM 1406 O O . ALA A 1 172 ? -5.600 -3.834 9.951 1.00 94.56 172 ALA A O 1
ATOM 1407 N N . PHE A 1 173 ? -5.925 -2.459 11.685 1.00 93.12 173 PHE A N 1
ATOM 1408 C CA . PHE A 1 173 ? -6.099 -3.548 12.655 1.00 93.12 173 PHE A CA 1
ATOM 1409 C C . PHE A 1 173 ? -7.184 -4.557 12.239 1.00 93.12 173 PHE A C 1
ATOM 1411 O O . PHE A 1 173 ? -7.069 -5.740 12.539 1.00 93.12 173 PHE A O 1
ATOM 1418 N N . GLY A 1 174 ? -8.199 -4.125 11.482 1.00 89.19 174 GLY A N 1
ATOM 1419 C CA . GLY A 1 174 ? -9.231 -5.006 10.931 1.00 89.19 174 GLY A CA 1
ATOM 1420 C C . GLY A 1 174 ? -8.862 -5.725 9.624 1.00 89.19 174 GLY A C 1
ATOM 1421 O O . GLY A 1 174 ? -9.672 -6.500 9.125 1.00 89.19 174 GLY A O 1
ATOM 1422 N N . GLN A 1 175 ? -7.690 -5.467 9.035 1.00 87.19 175 GLN A N 1
ATOM 1423 C CA . GLN A 1 175 ? -7.254 -6.055 7.756 1.00 87.19 175 GLN A CA 1
ATOM 1424 C C . GLN A 1 175 ? -6.629 -7.445 7.904 1.00 87.19 175 GLN A C 1
ATOM 1426 O O . GLN A 1 175 ? -6.510 -8.151 6.903 1.00 87.19 175 GLN A O 1
ATOM 1431 N N . ARG A 1 176 ? -6.234 -7.840 9.121 1.00 87.69 176 ARG A N 1
ATOM 1432 C CA . ARG A 1 176 ? -5.640 -9.148 9.424 1.00 87.69 176 ARG A CA 1
ATOM 1433 C C . ARG A 1 176 ? -6.670 -10.025 10.154 1.00 87.69 176 ARG A C 1
ATOM 1435 O O . ARG A 1 176 ? -6.832 -9.865 11.359 1.00 87.69 176 ARG A O 1
ATOM 1442 N N . PRO A 1 177 ? -7.348 -10.973 9.477 1.00 78.19 177 PRO A N 1
ATOM 1443 C CA . PRO A 1 177 ? -8.386 -11.800 10.105 1.00 78.19 177 PRO A CA 1
ATOM 1444 C C . PRO A 1 177 ? -7.857 -12.734 11.200 1.00 78.19 177 PRO A C 1
ATOM 1446 O O . PRO A 1 177 ? -8.603 -13.130 12.086 1.00 78.19 177 PRO A O 1
ATOM 1449 N N . SER A 1 178 ? -6.571 -13.088 11.140 1.00 82.25 178 SER A N 1
ATOM 1450 C CA . SER A 1 178 ? -5.885 -13.920 12.135 1.00 82.25 178 SER A CA 1
ATOM 1451 C C . SER A 1 178 ? -5.429 -13.147 13.377 1.00 82.25 178 SER A C 1
ATOM 1453 O O . SER A 1 178 ? -4.803 -13.730 14.262 1.00 82.25 178 SER A O 1
ATOM 1455 N N . LEU A 1 179 ? -5.691 -11.839 13.448 1.00 84.31 179 LEU A N 1
ATOM 1456 C CA . LEU A 1 179 ? -5.344 -11.024 14.602 1.00 84.31 179 LEU A CA 1
ATOM 1457 C C . LEU A 1 179 ? -6.294 -11.340 15.765 1.00 84.31 179 LEU A C 1
ATOM 1459 O O . LEU A 1 179 ? -7.473 -10.997 15.725 1.00 84.31 179 LEU A O 1
ATOM 1463 N N . ILE A 1 180 ? -5.766 -11.976 16.810 1.00 82.88 180 ILE A N 1
ATOM 1464 C CA . ILE A 1 180 ? -6.519 -12.292 18.027 1.00 82.88 180 ILE A CA 1
ATOM 1465 C C . ILE A 1 180 ? -6.359 -11.128 19.006 1.00 82.88 180 ILE A C 1
ATOM 1467 O O . ILE A 1 180 ? -5.327 -10.990 19.658 1.00 82.88 180 ILE A O 1
ATOM 1471 N N . VAL A 1 181 ? -7.383 -10.285 19.101 1.00 82.75 181 VAL A N 1
ATOM 1472 C CA . VAL A 1 181 ? -7.455 -9.157 20.039 1.00 82.75 181 VAL A CA 1
ATOM 1473 C C . VAL A 1 181 ? -8.814 -9.151 20.735 1.00 82.75 181 VAL A C 1
ATOM 1475 O O . VAL A 1 181 ? -9.790 -9.699 20.230 1.00 82.75 181 VAL A O 1
ATOM 1478 N N . GLY A 1 182 ? -8.883 -8.567 21.931 1.00 83.81 182 GLY A N 1
ATOM 1479 C CA . GLY A 1 182 ? -10.137 -8.499 22.683 1.00 83.81 182 GLY A CA 1
ATOM 1480 C C . GLY A 1 182 ? -11.174 -7.585 22.019 1.00 83.81 182 GLY A C 1
ATOM 1481 O O . GLY A 1 182 ? -10.822 -6.615 21.348 1.00 83.81 182 GLY A O 1
ATOM 1482 N N . GLU A 1 183 ? -12.460 -7.828 22.279 1.00 84.56 183 GLU A N 1
ATOM 1483 C CA . GLU A 1 183 ? -13.578 -7.017 21.756 1.00 84.56 183 GLU A CA 1
ATOM 1484 C C . GLU A 1 183 ? -13.417 -5.516 22.044 1.00 84.56 183 GLU A C 1
ATOM 1486 O O . GLU A 1 183 ? -13.682 -4.678 21.185 1.00 84.56 183 GLU A O 1
ATOM 1491 N N . ASN A 1 184 ? -12.899 -5.162 23.225 1.00 86.38 184 ASN A N 1
ATOM 1492 C CA . ASN A 1 184 ? -12.630 -3.770 23.591 1.00 86.38 184 ASN A CA 1
ATOM 1493 C C . ASN A 1 184 ? -11.611 -3.099 22.661 1.00 86.38 184 ASN A C 1
ATOM 1495 O O . ASN A 1 184 ? -11.735 -1.908 22.381 1.00 86.38 184 ASN A O 1
ATOM 1499 N N . PHE A 1 185 ? -10.620 -3.844 22.168 1.00 88.62 185 PHE A N 1
ATOM 1500 C CA . PHE A 1 185 ? -9.655 -3.322 21.205 1.00 88.62 185 PHE A CA 1
ATOM 1501 C C . PHE A 1 185 ? -10.322 -3.086 19.846 1.00 88.62 185 PHE A C 1
ATOM 1503 O O . PHE A 1 185 ? -10.119 -2.030 19.245 1.00 88.62 185 PHE A O 1
ATOM 1510 N N . HIS A 1 186 ? -11.183 -4.016 19.408 1.00 87.31 186 HIS A N 1
ATOM 1511 C CA . HIS A 1 186 ? -11.988 -3.849 18.196 1.00 87.31 186 HIS A CA 1
ATOM 1512 C C . HIS A 1 186 ? -12.866 -2.600 18.246 1.00 87.31 186 HIS A C 1
ATOM 1514 O O . HIS A 1 186 ? -12.834 -1.774 17.331 1.00 87.31 186 HIS A O 1
ATOM 1520 N N . ILE A 1 187 ? -13.595 -2.420 19.348 1.00 88.38 187 ILE A N 1
ATOM 1521 C CA . ILE A 1 187 ? -14.397 -1.218 19.587 1.00 88.38 187 ILE A CA 1
ATOM 1522 C C . ILE A 1 187 ? -13.487 0.015 19.605 1.00 88.38 187 ILE A C 1
ATOM 1524 O O . ILE A 1 187 ? -13.787 1.002 18.938 1.00 88.38 187 ILE A O 1
ATOM 1528 N N . GLY A 1 188 ? -12.352 -0.047 20.304 1.00 90.50 188 GLY A N 1
ATOM 1529 C CA . GLY A 1 188 ? -11.407 1.058 20.454 1.00 90.50 188 GLY A CA 1
ATOM 1530 C C . GLY A 1 188 ? -10.913 1.636 19.126 1.00 90.50 188 GLY A C 1
ATOM 1531 O O . GLY A 1 188 ? -11.093 2.833 18.882 1.00 90.50 188 GLY A O 1
ATOM 1532 N N . TYR A 1 189 ? -10.342 0.815 18.234 1.00 91.81 189 TYR A N 1
ATOM 1533 C CA . TYR A 1 189 ? -9.828 1.337 16.958 1.00 91.81 189 TYR A CA 1
ATOM 1534 C C . TYR A 1 189 ? -10.955 1.815 16.034 1.00 91.81 189 TYR A C 1
ATOM 1536 O O . TYR A 1 189 ? -10.787 2.806 15.318 1.00 91.81 189 TYR A O 1
ATOM 1544 N N . MET A 1 190 ? -12.125 1.164 16.056 1.00 91.31 190 MET A N 1
ATOM 1545 C CA . MET A 1 190 ? -13.284 1.595 15.266 1.00 91.31 190 MET A CA 1
ATOM 1546 C C . MET A 1 190 ? -13.823 2.937 15.765 1.00 91.31 190 MET A C 1
ATOM 1548 O O . MET A 1 190 ? -14.144 3.812 14.963 1.00 91.31 190 MET A O 1
ATOM 1552 N N . MET A 1 191 ? -13.859 3.142 17.079 1.00 91.19 191 MET A N 1
ATOM 1553 C CA . MET A 1 191 ? -14.244 4.412 17.688 1.00 91.19 191 MET A CA 1
ATOM 1554 C C . MET A 1 191 ? -13.259 5.530 17.350 1.00 91.19 191 MET A C 1
ATOM 1556 O O . MET A 1 191 ? -13.685 6.607 16.929 1.00 91.19 191 MET A O 1
ATOM 1560 N N . ARG A 1 192 ? -11.947 5.278 17.456 1.00 93.62 192 ARG A N 1
ATOM 1561 C CA . ARG A 1 192 ? -10.926 6.264 17.066 1.00 93.62 192 ARG A CA 1
ATOM 1562 C C . ARG A 1 192 ? -11.037 6.629 15.588 1.00 93.62 192 ARG A C 1
ATOM 1564 O O . ARG A 1 192 ? -11.049 7.810 15.254 1.00 93.62 192 ARG A O 1
ATOM 1571 N N . THR A 1 193 ? -11.233 5.634 14.725 1.00 94.69 193 THR A N 1
ATOM 1572 C CA . THR A 1 193 ? -11.486 5.849 13.294 1.00 94.69 193 THR A CA 1
ATOM 1573 C C . THR A 1 193 ? -12.704 6.752 13.072 1.00 94.69 193 THR A C 1
ATOM 1575 O O . THR A 1 193 ? -12.631 7.694 12.284 1.00 94.69 193 THR A O 1
ATOM 1578 N N . ALA A 1 194 ? -13.821 6.501 13.763 1.00 93.25 194 ALA A N 1
ATOM 1579 C CA . ALA A 1 194 ? -15.041 7.295 13.617 1.00 93.25 194 ALA A CA 1
ATOM 1580 C C . ALA A 1 194 ? -14.818 8.761 14.015 1.00 93.25 194 ALA A C 1
ATOM 1582 O O . ALA A 1 194 ? -15.210 9.661 13.272 1.00 93.25 194 ALA A O 1
ATOM 1583 N N . LEU A 1 195 ? -14.131 9.003 15.136 1.00 92.94 195 LEU A N 1
ATOM 1584 C CA . LEU A 1 195 ? -13.781 10.351 15.595 1.00 92.94 195 LEU A CA 1
ATOM 1585 C C . LEU A 1 195 ? -12.914 11.101 14.571 1.00 92.94 195 LEU A C 1
ATOM 1587 O O . LEU A 1 195 ? -13.168 12.272 14.282 1.00 92.94 195 LEU A O 1
ATOM 1591 N N . LEU A 1 196 ? -11.920 10.427 13.987 1.00 93.81 196 LEU A N 1
ATOM 1592 C CA . LEU A 1 196 ? -11.051 11.019 12.967 1.00 93.81 196 LEU A CA 1
ATOM 1593 C C . LEU A 1 196 ? -11.806 11.318 11.670 1.00 93.81 196 LEU A C 1
ATOM 1595 O O . LEU A 1 196 ? -11.666 12.408 11.118 1.00 93.81 196 LEU A O 1
ATOM 1599 N N . LEU A 1 197 ? -12.665 10.403 11.211 1.00 93.94 197 LEU A N 1
ATOM 1600 C CA . LEU A 1 197 ? -13.518 10.626 10.040 1.00 93.94 197 LEU A CA 1
ATOM 1601 C C . LEU A 1 197 ? -14.485 11.795 10.251 1.00 93.94 197 LEU A C 1
ATOM 1603 O O . LEU A 1 197 ? -14.661 12.605 9.343 1.00 93.94 197 LEU A O 1
ATOM 1607 N N . GLU A 1 198 ? -15.085 11.920 11.438 1.00 91.88 198 GLU A N 1
ATOM 1608 C CA . GLU A 1 198 ? -15.923 13.071 11.795 1.00 91.88 198 GLU A CA 1
ATOM 1609 C C . GLU A 1 198 ? -15.134 14.375 11.734 1.00 91.88 198 GLU A C 1
ATOM 1611 O O . GLU A 1 198 ? -15.598 15.352 11.142 1.00 91.88 198 GLU A O 1
ATOM 1616 N N . ARG A 1 199 ? -13.930 14.394 12.317 1.00 91.56 199 ARG A N 1
ATOM 1617 C CA . ARG A 1 199 ? -13.046 15.560 12.275 1.00 91.56 199 ARG A CA 1
ATOM 1618 C C . ARG A 1 199 ? -12.687 15.922 10.837 1.00 91.56 199 ARG A C 1
ATOM 1620 O O . ARG A 1 199 ? -12.858 17.073 10.459 1.00 91.56 199 ARG A O 1
ATOM 1627 N N . HIS A 1 200 ? -12.242 14.963 10.029 1.00 92.38 200 HIS A N 1
ATOM 1628 C CA . HIS A 1 200 ? -11.855 15.202 8.635 1.00 92.38 200 HIS A CA 1
ATOM 1629 C C . HIS A 1 200 ? -13.047 15.658 7.787 1.00 92.38 200 HIS A C 1
ATOM 1631 O O . HIS A 1 200 ? -12.910 16.565 6.972 1.00 92.38 200 HIS A O 1
ATOM 1637 N N . SER A 1 201 ? -14.233 15.087 8.013 1.00 91.50 201 SER A N 1
ATOM 1638 C CA . SER A 1 201 ? -15.452 15.450 7.284 1.00 91.50 201 SER A CA 1
ATOM 1639 C C . SER A 1 201 ? -15.874 16.903 7.526 1.00 91.50 201 SER A C 1
ATOM 1641 O O . SER A 1 201 ? -16.318 17.562 6.587 1.00 91.50 201 SER A O 1
ATOM 1643 N N . LYS A 1 202 ? -15.669 17.440 8.741 1.00 90.00 202 LYS A N 1
ATOM 1644 C CA . LYS A 1 202 ? -15.970 18.850 9.067 1.00 90.00 202 LYS A CA 1
ATOM 1645 C C . LYS A 1 202 ? -15.190 19.852 8.214 1.00 90.00 202 LYS A C 1
ATOM 1647 O O . LYS A 1 202 ? -15.707 20.932 7.949 1.00 90.00 202 LYS A O 1
ATOM 1652 N N . TYR A 1 203 ? -13.971 19.503 7.811 1.00 90.44 203 TYR A N 1
ATOM 1653 C CA . TYR A 1 203 ? -13.093 20.371 7.018 1.00 90.44 203 TYR A CA 1
ATOM 1654 C C . TYR A 1 203 ? -13.040 19.978 5.536 1.00 90.44 203 TYR A C 1
ATOM 1656 O O . TYR A 1 203 ? -12.410 20.662 4.734 1.00 90.44 203 TYR A O 1
ATOM 1664 N N . ALA A 1 204 ? -13.685 18.873 5.156 1.00 90.94 204 ALA A N 1
ATOM 1665 C CA . ALA A 1 204 ? -13.735 18.410 3.781 1.00 90.94 204 ALA A CA 1
ATOM 1666 C C . ALA A 1 204 ? -14.939 19.001 3.040 1.00 90.94 204 ALA A C 1
ATOM 1668 O O . ALA A 1 204 ? -16.028 19.162 3.592 1.00 90.94 204 ALA A O 1
ATOM 1669 N N . HIS A 1 205 ? -14.776 19.217 1.736 1.00 90.62 205 HIS A N 1
ATOM 1670 C CA . HIS A 1 205 ? -15.840 19.715 0.866 1.00 90.62 205 HIS A CA 1
ATOM 1671 C C . HIS A 1 205 ? -16.057 18.812 -0.353 1.00 90.62 205 HIS A C 1
ATOM 1673 O O . HIS A 1 205 ? -15.222 17.978 -0.711 1.00 90.62 205 HIS A O 1
ATOM 1679 N N . GLY A 1 206 ? -17.224 18.964 -0.981 1.00 93.00 206 GLY A N 1
ATOM 1680 C CA . GLY A 1 206 ? -17.560 18.307 -2.241 1.00 93.00 206 GLY A CA 1
ATOM 1681 C C . GLY A 1 206 ? -17.479 16.779 -2.186 1.00 93.00 206 GLY A C 1
ATOM 1682 O O . GLY A 1 206 ? -18.068 16.132 -1.318 1.00 93.00 206 GLY A O 1
ATOM 1683 N N . PHE A 1 207 ? -16.772 16.197 -3.156 1.00 92.06 207 PHE A N 1
ATOM 1684 C CA . PHE A 1 207 ? -16.638 14.747 -3.306 1.00 92.06 207 PHE A CA 1
ATOM 1685 C C . PHE A 1 207 ? -15.997 14.078 -2.083 1.00 92.06 207 PHE A C 1
ATOM 1687 O O . PHE A 1 207 ? -16.511 13.063 -1.615 1.00 92.06 207 PHE A O 1
ATOM 1694 N N . VAL A 1 208 ? -14.941 14.675 -1.522 1.00 91.44 208 VAL A N 1
ATOM 1695 C CA . VAL A 1 208 ? -14.205 14.107 -0.381 1.00 91.44 208 VAL A CA 1
ATOM 1696 C C . VAL A 1 208 ? -15.110 13.989 0.846 1.00 91.44 208 VAL A C 1
ATOM 1698 O O . VAL A 1 208 ? -15.176 12.924 1.457 1.00 91.44 208 VAL A O 1
ATOM 1701 N N . SER A 1 209 ? -15.892 15.030 1.151 1.00 91.75 209 SER A N 1
ATOM 1702 C CA . SER A 1 209 ? -16.857 14.999 2.262 1.00 91.75 209 SER A CA 1
ATOM 1703 C C . SER A 1 209 ? -17.882 13.871 2.097 1.00 91.75 209 SER A C 1
ATOM 1705 O O . SER A 1 209 ? -18.147 13.121 3.037 1.00 91.75 209 SER A O 1
ATOM 1707 N N . ARG A 1 210 ? -18.413 13.667 0.880 1.00 92.50 210 ARG A N 1
ATOM 1708 C CA . ARG A 1 210 ? -19.355 12.566 0.601 1.00 92.50 210 ARG A CA 1
ATOM 1709 C C . ARG A 1 210 ? -18.736 11.190 0.849 1.00 92.50 210 ARG A C 1
ATOM 1711 O O . ARG A 1 210 ? -19.400 10.327 1.421 1.00 92.50 210 ARG A O 1
ATOM 1718 N N . VAL A 1 211 ? -17.483 10.985 0.441 1.00 92.69 211 VAL A N 1
ATOM 1719 C CA . VAL A 1 211 ? -16.764 9.717 0.655 1.00 92.69 211 VAL A CA 1
ATOM 1720 C C . VAL A 1 211 ? -16.524 9.466 2.144 1.00 92.69 211 VAL A C 1
ATOM 1722 O O . VAL A 1 211 ? -16.818 8.374 2.631 1.00 92.69 211 VAL A O 1
ATOM 1725 N N . LEU A 1 212 ? -16.044 10.472 2.880 1.00 92.44 212 LEU A N 1
ATOM 1726 C CA . LEU A 1 212 ? -15.787 10.361 4.319 1.00 92.44 212 LEU A CA 1
ATOM 1727 C C . LEU A 1 212 ? -17.071 10.082 5.108 1.00 92.44 212 LEU A C 1
ATOM 1729 O O . LEU A 1 212 ? -17.088 9.197 5.961 1.00 92.44 212 LEU A O 1
ATOM 1733 N N . ASN A 1 213 ? -18.167 10.771 4.776 1.00 92.19 213 ASN A N 1
ATOM 1734 C CA . ASN A 1 213 ? -19.462 10.555 5.421 1.00 92.19 213 ASN A CA 1
ATOM 1735 C C . ASN A 1 213 ? -20.021 9.155 5.152 1.00 92.19 213 ASN A C 1
ATOM 1737 O O . ASN A 1 213 ? -20.550 8.531 6.070 1.00 92.19 213 ASN A O 1
ATOM 1741 N N . ARG A 1 214 ? -19.856 8.621 3.933 1.00 93.81 214 ARG A N 1
ATOM 1742 C CA . ARG A 1 214 ? -20.241 7.236 3.627 1.00 93.81 214 ARG A CA 1
ATOM 1743 C C . ARG A 1 214 ? -19.454 6.241 4.482 1.00 93.81 214 ARG A C 1
ATOM 1745 O O . ARG A 1 214 ? -20.066 5.431 5.170 1.00 93.81 214 ARG A O 1
ATOM 1752 N N . LYS A 1 215 ? -18.119 6.369 4.519 1.00 93.06 215 LYS A N 1
ATOM 1753 C CA . LYS A 1 215 ? -17.254 5.529 5.371 1.00 93.06 215 LYS A CA 1
ATOM 1754 C C . LYS A 1 215 ? -17.674 5.593 6.846 1.00 93.06 215 LYS A C 1
ATOM 1756 O O . LYS A 1 215 ? -17.718 4.567 7.518 1.00 93.06 215 LYS A O 1
ATOM 1761 N N . LEU A 1 216 ? -18.002 6.787 7.346 1.00 92.62 216 LEU A N 1
ATOM 1762 C CA . LEU A 1 216 ? -18.446 6.988 8.726 1.00 92.62 216 LEU A CA 1
ATOM 1763 C C . LEU A 1 216 ? -19.786 6.292 9.018 1.00 92.62 216 LEU A C 1
ATOM 1765 O O . LEU A 1 216 ? -19.939 5.696 10.084 1.00 92.62 216 LEU A O 1
ATOM 1769 N N . MET A 1 217 ? -20.751 6.350 8.095 1.00 92.44 217 MET A N 1
ATOM 1770 C CA . MET A 1 217 ? -22.038 5.657 8.247 1.00 92.44 217 MET A CA 1
ATOM 1771 C C . MET A 1 217 ? -21.858 4.139 8.320 1.00 92.44 217 MET A C 1
ATOM 1773 O O . MET A 1 217 ? -22.397 3.510 9.233 1.00 92.44 217 MET A O 1
ATOM 1777 N N . ASP A 1 218 ? -21.055 3.567 7.422 1.00 91.81 218 ASP A N 1
ATOM 1778 C CA . ASP A 1 218 ? -20.766 2.128 7.407 1.00 91.81 218 ASP A CA 1
ATOM 1779 C C . ASP A 1 218 ? -20.078 1.684 8.705 1.00 91.81 218 ASP A C 1
ATOM 1781 O O . ASP A 1 218 ? -20.427 0.665 9.303 1.00 91.81 218 ASP A O 1
ATOM 1785 N N . LEU A 1 219 ? -19.130 2.488 9.194 1.00 90.81 219 LEU A N 1
ATOM 1786 C CA . LEU A 1 219 ? -18.417 2.221 10.439 1.00 90.81 219 LEU A CA 1
ATOM 1787 C C . LEU A 1 219 ? -19.338 2.272 11.664 1.00 90.81 219 LEU A C 1
ATOM 1789 O O . LEU A 1 219 ? -19.254 1.402 12.529 1.00 90.81 219 LEU A O 1
ATOM 1793 N N . ARG A 1 220 ? -20.245 3.253 11.729 1.00 89.00 220 ARG A N 1
ATOM 1794 C CA . ARG A 1 220 ? -21.243 3.360 12.805 1.00 89.00 220 ARG A CA 1
ATOM 1795 C C . ARG A 1 220 ? -22.209 2.181 12.811 1.00 89.00 220 ARG A C 1
ATOM 1797 O O . ARG A 1 220 ? -22.560 1.708 13.887 1.00 89.00 220 ARG A O 1
ATOM 1804 N N . LYS A 1 221 ? -22.603 1.684 11.635 1.00 89.50 221 LYS A N 1
ATOM 1805 C CA . LYS A 1 221 ? -23.427 0.475 11.524 1.00 89.50 221 LYS A CA 1
ATOM 1806 C C . LYS A 1 221 ? -22.705 -0.736 12.122 1.00 89.50 221 LYS A C 1
ATOM 1808 O O . LYS A 1 221 ? -23.260 -1.398 12.989 1.00 89.50 221 LYS A O 1
ATOM 1813 N N . ARG A 1 222 ? -21.441 -0.954 11.745 1.00 87.69 222 ARG A N 1
ATOM 1814 C CA . ARG A 1 222 ? -20.614 -2.044 12.295 1.00 87.69 222 ARG A CA 1
ATOM 1815 C C . ARG A 1 222 ? -20.399 -1.917 13.808 1.00 87.69 222 ARG A C 1
ATOM 1817 O O . ARG A 1 222 ? -20.414 -2.914 14.516 1.00 87.69 222 ARG A O 1
ATOM 1824 N N . LEU A 1 223 ? -20.213 -0.698 14.318 1.00 86.19 223 LEU A N 1
ATOM 1825 C CA . LEU A 1 223 ? -20.118 -0.445 15.761 1.00 86.19 223 LEU A CA 1
ATOM 1826 C C . LEU A 1 223 ? -21.415 -0.799 16.500 1.00 86.19 223 LEU A C 1
ATOM 1828 O O . LEU A 1 223 ? -21.350 -1.362 17.587 1.00 86.19 223 LEU A O 1
ATOM 1832 N N . ALA A 1 224 ? -22.578 -0.491 15.920 1.00 83.69 224 ALA A N 1
ATOM 1833 C CA . ALA A 1 224 ? -23.875 -0.831 16.506 1.00 83.69 224 ALA A CA 1
ATOM 1834 C C . ALA A 1 224 ? -24.140 -2.348 16.522 1.00 83.69 224 ALA A C 1
ATOM 1836 O O . ALA A 1 224 ? -24.822 -2.838 17.415 1.00 83.69 224 ALA A O 1
ATOM 1837 N N . GLU A 1 225 ? -23.588 -3.087 15.557 1.00 83.38 225 GLU A N 1
ATOM 1838 C CA . GLU A 1 225 ? -23.634 -4.556 15.529 1.00 83.38 225 GLU A CA 1
ATOM 1839 C C . GLU A 1 225 ? -22.738 -5.180 16.617 1.00 83.38 225 GLU A C 1
ATOM 1841 O O . GLU A 1 225 ? -23.096 -6.208 17.185 1.00 83.38 225 GLU A O 1
ATOM 1846 N N . LEU A 1 226 ? -21.601 -4.548 16.939 1.00 77.00 226 LEU A N 1
ATOM 1847 C CA . LEU A 1 226 ? -20.646 -5.019 17.955 1.00 77.00 226 LEU A CA 1
ATOM 1848 C C . LEU A 1 226 ? -21.006 -4.604 19.389 1.00 77.00 226 LEU A C 1
ATOM 1850 O O . LEU A 1 226 ? -20.607 -5.266 20.343 1.00 77.00 226 LEU A O 1
ATOM 1854 N N . GLY A 1 227 ? -21.727 -3.498 19.558 1.00 64.88 227 GLY A N 1
ATOM 1855 C CA . GLY A 1 227 ? -22.105 -2.970 20.861 1.00 64.88 227 GLY A CA 1
ATOM 1856 C C . GLY A 1 227 ? -23.564 -2.549 20.871 1.00 64.88 227 GLY A C 1
ATOM 1857 O O . GLY A 1 227 ? -23.942 -1.609 20.172 1.00 64.88 227 GLY A O 1
ATOM 1858 N N . SER A 1 228 ? -24.375 -3.172 21.732 1.00 54.88 228 SER A N 1
ATOM 1859 C CA . SER A 1 228 ? -25.639 -2.569 22.154 1.00 54.88 228 SER A CA 1
ATOM 1860 C C . SER A 1 228 ? -25.354 -1.124 22.592 1.00 54.88 228 SER A C 1
ATOM 1862 O O . SER A 1 228 ? -24.522 -0.863 23.463 1.00 54.88 228 SER A O 1
ATOM 1864 N N . LEU A 1 229 ? -25.990 -0.177 21.895 1.00 52.88 229 LEU A N 1
ATOM 1865 C CA . LEU A 1 229 ? -25.690 1.263 21.831 1.00 52.88 229 LEU A CA 1
ATOM 1866 C C . LEU A 1 229 ? -25.446 1.997 23.170 1.00 52.88 229 LEU A C 1
ATOM 1868 O O . LEU A 1 229 ? -24.924 3.114 23.163 1.00 52.88 229 LEU A O 1
ATOM 1872 N N . GLU A 1 230 ? -25.792 1.410 24.315 1.00 50.72 230 GLU A N 1
ATOM 1873 C CA . GLU A 1 230 ? -25.644 2.021 25.639 1.00 50.72 230 GLU A CA 1
ATOM 1874 C C . GLU A 1 230 ? -24.194 2.110 26.137 1.00 50.72 230 GLU A C 1
ATOM 1876 O O . GLU A 1 230 ? -23.834 3.122 26.741 1.00 50.72 230 GLU A O 1
ATOM 1881 N N . ARG A 1 231 ? -23.315 1.137 25.843 1.00 51.84 231 ARG A N 1
ATOM 1882 C CA . ARG A 1 231 ? -21.909 1.203 26.311 1.00 51.84 231 ARG A CA 1
ATOM 1883 C C . ARG A 1 231 ? -21.076 2.240 25.558 1.00 51.84 231 ARG A C 1
ATOM 1885 O O . ARG A 1 231 ? -20.246 2.924 26.152 1.00 51.84 231 ARG A O 1
ATOM 1892 N N . VAL A 1 232 ? -21.327 2.399 24.260 1.00 52.69 232 VAL A N 1
ATOM 1893 C CA . VAL A 1 232 ? -20.529 3.270 23.381 1.00 52.69 232 VAL A CA 1
ATOM 1894 C C . VAL A 1 232 ? -20.817 4.753 23.644 1.00 52.69 232 VAL A C 1
ATOM 1896 O O . VAL A 1 232 ? -19.907 5.583 23.608 1.00 52.69 232 VAL A O 1
ATOM 1899 N N . ARG A 1 233 ? -22.063 5.102 23.993 1.00 45.44 233 ARG A N 1
ATOM 1900 C CA . ARG A 1 233 ? -22.454 6.486 24.315 1.00 45.44 233 ARG A CA 1
ATOM 1901 C C . ARG A 1 233 ? -21.727 7.032 25.551 1.00 45.44 233 ARG A C 1
ATOM 1903 O O 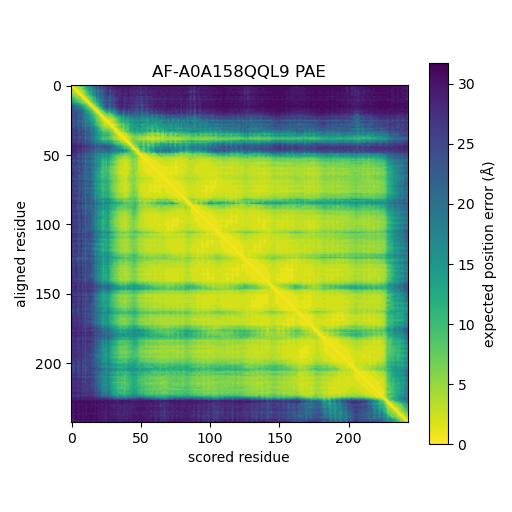. ARG A 1 233 ? -21.347 8.199 25.556 1.00 45.44 233 ARG A O 1
ATOM 1910 N N . LEU A 1 234 ? -21.483 6.188 26.557 1.00 45.12 234 LEU A N 1
ATOM 1911 C CA . LEU A 1 234 ? -20.763 6.562 27.781 1.00 45.12 234 LEU A CA 1
ATOM 1912 C C . LEU A 1 234 ? -19.265 6.818 27.531 1.00 45.12 234 LEU A C 1
ATOM 1914 O O . LEU A 1 234 ? -18.693 7.734 28.119 1.00 45.12 234 LEU A O 1
ATOM 1918 N N . GLN A 1 235 ? -18.640 6.080 26.609 1.00 49.66 235 GLN A N 1
ATOM 1919 C CA . GLN A 1 235 ? -17.215 6.235 26.285 1.00 49.66 235 GLN A CA 1
ATOM 1920 C C . GLN A 1 235 ? -16.917 7.444 25.382 1.00 49.66 235 GLN A C 1
ATOM 1922 O O . GLN A 1 235 ? -15.891 8.099 25.563 1.00 49.66 235 GLN A O 1
ATOM 1927 N N . ILE A 1 236 ? -17.833 7.808 24.472 1.00 48.88 236 ILE A N 1
ATOM 1928 C CA . ILE A 1 236 ? -17.723 9.050 23.676 1.00 48.88 236 ILE A CA 1
ATOM 1929 C C . ILE A 1 236 ? -17.768 10.283 24.581 1.00 48.88 236 ILE A C 1
ATOM 1931 O O . ILE A 1 236 ? -17.054 11.252 24.331 1.00 48.88 236 ILE A O 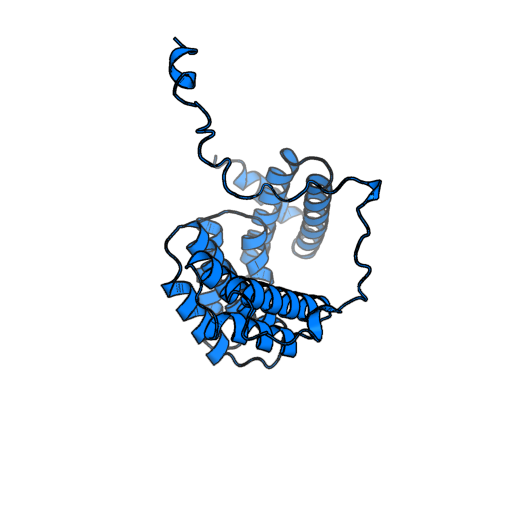1
ATOM 1935 N N . CYS A 1 237 ? -18.597 10.258 25.628 1.00 42.22 237 CYS A N 1
ATOM 1936 C CA . CYS A 1 237 ? -18.630 11.342 26.603 1.00 42.22 237 CYS A CA 1
ATOM 1937 C C . CYS A 1 237 ? -17.312 11.427 27.380 1.00 42.22 237 CYS A C 1
ATOM 1939 O O . CYS A 1 237 ? -16.793 12.525 27.527 1.00 42.22 237 CYS A O 1
ATOM 1941 N N . TYR A 1 238 ? -16.721 10.300 27.789 1.00 40.00 238 TYR A N 1
ATOM 1942 C CA . TYR A 1 238 ? -15.452 10.295 28.530 1.00 40.00 238 TYR A CA 1
ATOM 1943 C C . TYR A 1 238 ? -14.261 10.839 27.724 1.00 40.00 238 TYR A C 1
ATOM 1945 O O . TYR A 1 238 ? -13.449 11.580 28.266 1.00 40.00 238 TYR A O 1
ATOM 1953 N N . LEU A 1 239 ? -14.186 10.550 26.421 1.00 44.16 239 LEU A N 1
ATOM 1954 C CA . LEU A 1 239 ? -13.111 11.052 25.549 1.00 44.16 239 LEU A CA 1
ATOM 1955 C C . LEU A 1 239 ? -13.256 12.533 25.158 1.00 44.16 239 LEU A C 1
ATOM 1957 O O . LEU A 1 239 ? -12.337 13.092 24.573 1.00 44.16 239 LEU A O 1
ATOM 1961 N N . ARG A 1 240 ? -14.388 13.183 25.465 1.00 42.31 240 ARG A N 1
ATOM 1962 C CA . ARG A 1 240 ? -14.564 14.638 25.292 1.00 42.31 240 ARG A CA 1
ATOM 1963 C C . ARG A 1 240 ? -14.136 15.458 26.515 1.00 42.31 240 ARG A C 1
ATOM 1965 O O . ARG A 1 240 ? -14.199 16.678 26.444 1.00 42.31 240 ARG A O 1
ATOM 1972 N N . PHE A 1 241 ? -13.739 14.814 27.615 1.00 35.59 241 PHE A N 1
ATOM 1973 C CA . PHE A 1 241 ? -13.354 15.479 28.869 1.00 35.59 241 PHE A CA 1
ATOM 1974 C C . PHE A 1 241 ? -11.845 15.439 29.162 1.00 35.59 241 PHE A C 1
ATOM 1976 O O . PHE A 1 241 ? -11.434 15.801 30.261 1.00 35.59 241 PHE A O 1
ATOM 1983 N N . THR A 1 242 ? -11.015 15.016 28.205 1.00 36.44 242 THR A N 1
ATOM 1984 C CA . THR A 1 242 ? -9.549 14.991 28.349 1.00 36.44 242 THR A CA 1
ATOM 1985 C C . THR A 1 242 ? -8.839 15.716 27.204 1.00 36.44 242 THR A C 1
ATOM 1987 O O . THR A 1 242 ? -7.880 15.178 26.661 1.00 36.44 242 THR A O 1
ATOM 1990 N N . ASP A 1 243 ? -9.330 16.903 26.847 1.00 36.03 243 ASP A N 1
ATOM 1991 C CA . ASP A 1 243 ? -8.578 17.948 26.137 1.00 36.03 243 ASP A CA 1
ATOM 1992 C C . ASP A 1 243 ? -8.746 19.269 26.904 1.00 36.03 243 ASP A C 1
ATOM 1994 O O . ASP A 1 243 ? -9.910 19.605 27.237 1.00 36.03 243 ASP A O 1
#

Organism: Haemonchus placei (NCBI:txid6290)